Protein AF-A0A955P6N9-F1 (afdb_monomer)

Solvent-accessible surface area (backbone atoms only — not comparable to full-atom values): 16575 Å² total; per-residue (Å²): 101,73,65,61,79,70,41,44,67,56,33,48,30,38,37,34,30,20,36,74,46,47,19,53,89,48,56,72,80,37,14,29,52,46,42,36,22,74,38,37,75,47,50,46,28,39,52,8,36,69,67,48,19,58,51,44,47,44,53,34,46,70,72,43,43,74,76,30,62,66,81,74,34,38,38,38,36,47,43,47,70,59,36,44,37,22,18,43,61,37,82,47,82,54,50,51,28,40,43,76,63,84,97,39,80,42,81,42,57,64,37,56,67,50,52,60,47,45,38,71,74,56,55,60,68,60,48,68,70,46,53,79,67,36,72,65,39,52,53,53,42,49,68,73,65,56,73,73,66,83,70,57,68,87,80,67,74,79,71,84,82,47,63,48,103,86,70,45,49,50,63,19,55,52,20,29,53,48,33,54,53,48,47,52,52,57,29,54,78,66,67,34,55,66,37,39,36,38,45,61,48,71,77,27,63,46,75,93,55,33,60,61,62,56,48,49,53,53,52,31,60,77,69,70,42,55,70,47,72,39,50,90,75,56,56,82,84,23,34,38,89,89,80,50,42,50,33,54,59,28,23,46,52,52,20,39,52,50,55,51,52,33,35,75,70,66,76,35,65,75,89,39,59,40,74,91,55,65,75,72,77,92,70,90,84,78,80,78,84,76,82,74,92,79,138

Mean predicted aligned error: 9.34 Å

Radius of gyration: 19.59 Å; Cα contacts (8 Å, |Δi|>4): 472; chains: 1; bounding box: 45×53×52 Å

Sequence (295 aa):
FRDDEDSLDKPEFLFLGDSFTFGWGVEENECVVSLFEDATGAKALNMGEPGYGNIQETLLLGQEIESLHAQRQKVILLVYNNDFYDNAGPVFSPFPKVRKKGARLVITDPFEACYRRAQKVHAPSLAKTLSKYSMAAYLVCSLVGGATSDLVSNDEAPIEITYDRFGFELNELEAFEYAMRYLKSVLEDWNLPLYTVYIPGYGELDHSKNQFSKTFEIVMRQLEIPHLDLTDHLSMEDYYRIDGHFNSRGHRTAAEEIVRFLTEAGALEKDRAHPALTGVAPQDGDAARIVTAAE

Secondary structure (DSSP, 8-state):
----TGGGSS-SEEEE-SHHHHTTTS-GGGSHHHHHHHHH---EEE---TT--HHHHHHHHHHHTTTTT-SSPEEEEEE-TTHHHHTTS-SSTTS-EEEEETTEEEEE-TTHHHHHHHHHHS-TTHHHHS-TTSHHHHHHHHHHTTTTSSSS-TTSPPP---B-TTS-BHHHHHHHHHHHHHHHHHHHHTT--EEEEE---TTTSSTTS-HHHHHHHHHHHHTT--EEE-TTT--GGGB-TTT--B-HHHHHHHHHHHHHHHHHTTSS-GGGS-HHHH-----------------

pLDDT: mean 80.36, std 20.13, range [30.73, 98.75]

Structure (mmCIF, N/CA/C/O backbone):
data_AF-A0A955P6N9-F1
#
_entry.id   AF-A0A955P6N9-F1
#
loop_
_atom_site.group_PDB
_atom_site.id
_atom_site.type_symbol
_atom_site.label_atom_id
_atom_site.label_alt_id
_atom_site.label_comp_id
_atom_site.label_asym_id
_atom_site.label_entity_id
_atom_site.label_seq_id
_atom_site.pdbx_PDB_ins_code
_atom_site.Cartn_x
_atom_site.Cartn_y
_atom_site.Cartn_z
_atom_site.occupancy
_atom_site.B_iso_or_equiv
_atom_site.auth_seq_id
_atom_site.auth_comp_id
_atom_site.auth_asym_id
_atom_site.auth_atom_id
_atom_site.pdbx_PDB_model_num
ATOM 1 N N . PHE A 1 1 ? 3.803 -12.688 2.668 1.00 67.94 1 PHE A N 1
ATOM 2 C CA . PHE A 1 1 ? 3.465 -11.591 3.580 1.00 67.94 1 PHE A CA 1
ATOM 3 C C . PHE A 1 1 ? 3.440 -12.116 5.014 1.00 67.94 1 PHE A C 1
ATOM 5 O O . PHE A 1 1 ? 3.566 -13.327 5.199 1.00 67.94 1 PHE A O 1
ATOM 12 N N . ARG A 1 2 ? 3.423 -11.221 6.008 1.00 73.88 2 ARG A N 1
ATOM 13 C CA . ARG A 1 2 ? 3.716 -11.487 7.429 1.00 73.88 2 ARG A CA 1
ATOM 14 C C . ARG A 1 2 ? 2.425 -11.544 8.248 1.00 73.88 2 ARG A C 1
ATOM 16 O O . ARG A 1 2 ? 2.104 -10.594 8.937 1.00 73.88 2 ARG A O 1
ATOM 23 N N . ASP A 1 3 ? 1.673 -12.626 8.121 1.00 83.88 3 ASP A N 1
ATOM 24 C CA . ASP A 1 3 ? 0.432 -12.803 8.879 1.00 83.88 3 ASP A CA 1
ATOM 25 C C . ASP A 1 3 ? 0.218 -14.285 9.208 1.00 83.88 3 ASP A C 1
ATOM 27 O O . ASP A 1 3 ? 0.992 -15.144 8.760 1.00 83.88 3 ASP A O 1
ATOM 31 N N . ASP A 1 4 ? -0.803 -14.589 10.001 1.00 82.50 4 ASP A N 1
ATOM 32 C CA . ASP A 1 4 ? -1.179 -15.952 10.347 1.00 82.50 4 ASP A CA 1
ATOM 33 C C . ASP A 1 4 ? -2.166 -16.590 9.347 1.00 82.50 4 ASP A C 1
ATOM 35 O O . ASP A 1 4 ? -2.705 -15.959 8.436 1.00 82.50 4 ASP A O 1
ATOM 39 N N . GLU A 1 5 ? -2.34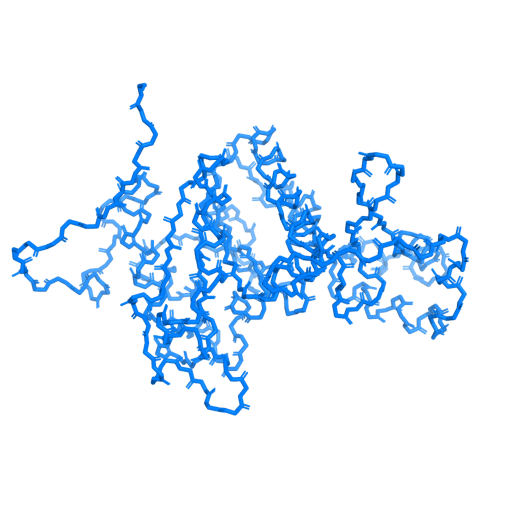8 -17.907 9.473 1.00 83.19 5 GLU A N 1
ATOM 40 C CA . GLU A 1 5 ? -3.248 -18.680 8.605 1.00 83.19 5 GLU A CA 1
ATOM 41 C C . GLU A 1 5 ? -4.719 -18.314 8.827 1.00 83.19 5 GLU A C 1
ATOM 43 O O . GLU A 1 5 ? -5.525 -18.428 7.901 1.00 83.19 5 GLU A O 1
ATOM 48 N N . ASP A 1 6 ? -5.082 -17.876 10.037 1.00 83.25 6 ASP A N 1
ATOM 49 C CA . ASP A 1 6 ? -6.454 -17.489 10.321 1.00 83.25 6 ASP A CA 1
ATOM 50 C C . ASP A 1 6 ? -6.780 -16.229 9.513 1.00 83.25 6 ASP A C 1
ATOM 52 O O . ASP A 1 6 ? -7.812 -16.227 8.843 1.00 83.25 6 ASP A O 1
ATOM 56 N N . SER A 1 7 ? -5.899 -15.226 9.448 1.00 85.25 7 SER A N 1
ATOM 57 C CA . SER A 1 7 ? -6.052 -13.990 8.657 1.00 85.25 7 SER A CA 1
ATOM 58 C C . SER A 1 7 ? -6.362 -14.213 7.167 1.00 85.25 7 SER A C 1
ATOM 60 O O . SER A 1 7 ? -6.986 -13.359 6.532 1.00 85.25 7 SER A O 1
ATOM 62 N N . LEU A 1 8 ? -6.028 -15.382 6.606 1.00 84.62 8 LEU A N 1
ATOM 63 C CA . LEU A 1 8 ? -6.323 -15.743 5.212 1.00 84.62 8 LEU A CA 1
ATOM 64 C C . LEU A 1 8 ? -7.803 -16.077 4.952 1.00 84.62 8 LEU A C 1
ATOM 66 O O . LEU A 1 8 ? -8.284 -15.900 3.829 1.00 84.62 8 LEU A O 1
ATOM 70 N N . ASP A 1 9 ? -8.554 -16.555 5.951 1.00 85.25 9 ASP A N 1
ATOM 71 C CA . ASP A 1 9 ? -9.964 -16.926 5.756 1.00 85.25 9 ASP A CA 1
ATOM 72 C C . ASP A 1 9 ? -10.888 -15.711 5.893 1.00 85.25 9 ASP A C 1
ATOM 74 O O . ASP A 1 9 ? -11.302 -15.343 6.996 1.00 85.25 9 ASP A O 1
ATOM 78 N N . LYS A 1 10 ? -11.269 -15.118 4.756 1.00 86.88 10 LYS A N 1
ATOM 79 C CA . LYS A 1 10 ? -12.245 -14.015 4.662 1.00 86.88 10 LYS A CA 1
ATOM 80 C C . LYS A 1 10 ? -11.880 -12.801 5.533 1.00 86.88 10 LYS A C 1
ATOM 82 O O . LYS A 1 10 ? -12.704 -12.383 6.355 1.00 86.88 10 LYS A O 1
ATOM 87 N N . PRO A 1 11 ? -10.692 -12.202 5.353 1.00 92.88 11 PRO A N 1
ATOM 88 C CA . PRO A 1 11 ? -10.395 -10.916 5.978 1.00 92.88 11 PRO A CA 1
ATOM 89 C C . PRO A 1 11 ? -11.439 -9.869 5.563 1.00 92.88 11 PRO A C 1
ATOM 91 O O . PRO A 1 11 ? -11.975 -9.929 4.455 1.00 92.88 11 PRO A O 1
ATOM 94 N N . GLU A 1 12 ? -11.750 -8.916 6.440 1.00 94.38 12 GLU A N 1
ATOM 95 C CA . GLU A 1 12 ? -12.601 -7.759 6.125 1.00 94.38 12 GLU A CA 1
ATOM 96 C C . GLU A 1 12 ? -11.784 -6.634 5.473 1.00 94.38 12 GLU A C 1
ATOM 98 O O . GLU A 1 12 ? -12.301 -5.894 4.628 1.00 94.38 12 GLU A O 1
ATOM 103 N N . PHE A 1 13 ? -10.506 -6.533 5.841 1.00 96.50 13 PHE A N 1
ATOM 104 C CA . PHE A 1 13 ? -9.572 -5.515 5.375 1.00 96.50 13 PHE A CA 1
ATOM 105 C C . PHE A 1 13 ? -8.291 -6.154 4.831 1.00 96.50 13 PHE A C 1
ATOM 107 O O . PHE A 1 13 ? -7.754 -7.080 5.430 1.00 96.50 13 PHE A O 1
ATOM 114 N N . LEU A 1 14 ? -7.799 -5.655 3.698 1.00 97.00 14 LEU A N 1
ATOM 115 C CA . LEU A 1 14 ? -6.523 -6.054 3.103 1.00 97.00 14 LEU A CA 1
ATOM 116 C C . LEU A 1 14 ? -5.575 -4.861 3.150 1.00 97.00 14 LEU A C 1
ATOM 118 O O . LEU A 1 14 ? -5.872 -3.834 2.540 1.00 97.00 14 LEU A O 1
ATOM 122 N N . PHE A 1 15 ? -4.456 -4.993 3.853 1.00 98.19 15 PHE A N 1
ATOM 123 C CA . PHE A 1 15 ? -3.426 -3.963 3.932 1.00 98.19 15 PHE A CA 1
ATOM 124 C C . PHE A 1 15 ? -2.302 -4.283 2.950 1.00 98.19 15 PHE A C 1
ATOM 126 O O . PHE A 1 15 ? -1.582 -5.264 3.123 1.00 98.19 15 PHE A O 1
ATOM 133 N N . LEU A 1 16 ? -2.163 -3.456 1.918 1.00 98.06 16 LEU A N 1
ATOM 134 C CA . LEU A 1 16 ? -1.067 -3.501 0.956 1.00 98.06 16 LEU A CA 1
ATOM 135 C C . LEU A 1 16 ? -0.018 -2.446 1.306 1.00 98.06 16 LEU A C 1
ATOM 137 O O . LEU A 1 16 ? -0.350 -1.387 1.841 1.00 98.06 16 LEU A O 1
ATOM 141 N N . GLY A 1 17 ? 1.228 -2.721 0.945 1.00 97.38 17 GLY A N 1
ATOM 142 C CA . GLY A 1 17 ? 2.323 -1.764 0.991 1.00 97.38 17 GLY A CA 1
ATOM 143 C C . GLY A 1 17 ? 3.666 -2.475 1.122 1.00 97.38 17 GLY A C 1
ATOM 144 O O . GLY A 1 17 ? 3.777 -3.691 0.932 1.00 97.38 17 GLY A O 1
ATOM 145 N N . ASP A 1 18 ? 4.668 -1.720 1.545 1.00 95.38 18 ASP A N 1
ATOM 146 C CA . ASP A 1 18 ? 6.052 -2.169 1.597 1.00 95.38 18 ASP A CA 1
ATOM 147 C C . ASP A 1 18 ? 6.507 -2.587 3.017 1.00 95.38 18 ASP A C 1
ATOM 149 O O . ASP A 1 18 ? 5.760 -3.206 3.788 1.00 95.38 18 ASP A O 1
ATOM 153 N N . SER A 1 19 ? 7.755 -2.261 3.383 1.00 95.75 19 SER A N 1
ATOM 154 C CA . SER A 1 19 ? 8.326 -2.502 4.709 1.00 95.75 19 SER A CA 1
ATOM 155 C C . SER A 1 19 ? 7.554 -1.828 5.848 1.00 95.75 19 SER A C 1
ATOM 157 O O . SER A 1 19 ? 7.565 -2.363 6.961 1.00 95.75 19 SER A O 1
ATOM 159 N N . PHE A 1 20 ? 6.859 -0.712 5.608 1.00 97.31 20 PHE A N 1
ATOM 160 C CA . PHE A 1 20 ? 6.038 -0.060 6.633 1.00 97.31 20 PHE A CA 1
ATOM 161 C C . PHE A 1 20 ? 4.770 -0.854 6.938 1.00 97.31 20 PHE A C 1
ATOM 163 O O . PHE A 1 20 ? 4.393 -0.997 8.100 1.00 97.31 20 PHE A O 1
ATOM 170 N N . THR A 1 21 ? 4.139 -1.444 5.927 1.00 98.06 21 THR A N 1
ATOM 171 C CA . THR A 1 21 ? 2.973 -2.316 6.137 1.00 98.06 21 THR A CA 1
ATOM 172 C C . THR A 1 21 ? 3.394 -3.637 6.765 1.00 98.06 21 THR A C 1
ATOM 174 O O . THR A 1 21 ? 2.782 -4.090 7.730 1.00 98.06 21 THR A O 1
ATOM 177 N N . PHE A 1 22 ? 4.518 -4.197 6.304 1.00 97.44 22 PHE A N 1
ATOM 178 C CA . PHE A 1 22 ? 5.129 -5.398 6.879 1.00 97.44 22 PHE A CA 1
ATOM 179 C C . PHE A 1 22 ? 5.497 -5.238 8.367 1.00 97.44 22 PHE A C 1
ATOM 181 O O . PHE A 1 22 ? 5.663 -6.231 9.073 1.00 97.44 22 PHE A O 1
ATOM 188 N N . GLY A 1 23 ? 5.672 -4.009 8.860 1.00 96.88 23 GLY A N 1
ATOM 189 C CA . GLY A 1 23 ? 6.095 -3.756 10.238 1.00 96.88 23 GLY A CA 1
ATOM 190 C C . GLY A 1 23 ? 7.585 -3.983 10.466 1.00 96.88 23 GLY A C 1
ATOM 191 O O . GLY A 1 23 ? 7.995 -4.589 11.460 1.00 96.88 23 GLY A O 1
ATOM 192 N N . TRP A 1 24 ? 8.413 -3.564 9.507 1.00 95.19 24 TRP A N 1
ATOM 193 C CA . TRP A 1 24 ? 9.861 -3.690 9.607 1.00 95.19 24 TRP A CA 1
ATOM 194 C C . TRP A 1 24 ? 10.396 -3.049 10.893 1.00 95.19 24 TRP A C 1
ATOM 196 O O . TRP A 1 24 ? 10.211 -1.861 11.138 1.00 95.19 24 TRP A O 1
ATOM 206 N N . GLY A 1 25 ? 11.114 -3.843 11.690 1.00 94.25 25 GLY A N 1
ATOM 207 C CA . GLY A 1 25 ? 11.773 -3.373 12.909 1.00 94.25 25 GLY A CA 1
ATOM 208 C C . GLY A 1 25 ? 10.933 -3.449 14.187 1.00 94.25 25 GLY A C 1
ATOM 209 O O . GLY A 1 25 ? 11.468 -3.120 15.243 1.00 94.25 25 GLY A O 1
ATOM 210 N N . VAL A 1 26 ? 9.680 -3.916 14.124 1.00 96.44 26 VAL A N 1
ATOM 211 C CA . VAL A 1 26 ? 8.808 -4.105 15.300 1.00 96.44 26 VAL A CA 1
ATOM 212 C C . VAL A 1 26 ? 8.237 -5.522 15.386 1.00 96.44 26 VAL A C 1
ATOM 214 O O . VAL A 1 26 ? 8.257 -6.279 14.408 1.00 96.44 26 VAL A O 1
ATOM 217 N N . GLU A 1 27 ? 7.735 -5.899 16.562 1.00 96.06 27 GLU A N 1
ATOM 218 C CA . GLU A 1 27 ? 7.062 -7.187 16.775 1.00 96.06 27 GLU A CA 1
ATOM 219 C C . GLU A 1 27 ? 5.694 -7.239 16.067 1.00 96.06 27 GLU A C 1
ATOM 221 O O . GLU A 1 27 ? 5.119 -6.210 15.716 1.00 96.06 27 GLU A O 1
ATOM 226 N N . GLU A 1 28 ? 5.156 -8.443 15.836 1.00 92.81 28 GLU A N 1
ATOM 227 C CA . GLU A 1 28 ? 3.898 -8.638 15.083 1.00 92.81 28 GLU A CA 1
ATOM 228 C C . GLU A 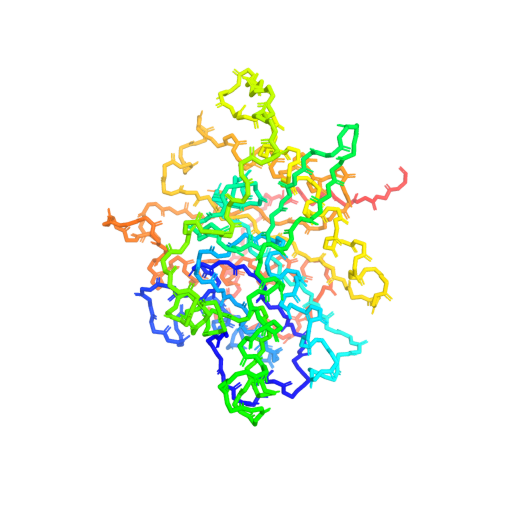1 28 ? 2.739 -7.822 15.663 1.00 92.81 28 GLU A C 1
ATOM 230 O O . GLU A 1 28 ? 2.061 -7.081 14.960 1.00 92.81 28 GLU A O 1
ATOM 235 N N . ASN A 1 29 ? 2.563 -7.890 16.980 1.00 95.06 29 ASN A N 1
ATOM 236 C CA . ASN A 1 29 ? 1.512 -7.187 17.715 1.00 95.06 29 ASN A CA 1
ATOM 237 C C . ASN A 1 29 ? 1.749 -5.670 17.841 1.00 95.06 29 ASN A C 1
ATOM 239 O O . ASN A 1 29 ? 0.943 -4.963 18.441 1.00 95.06 29 ASN A O 1
ATOM 243 N N . GLU A 1 30 ? 2.868 -5.168 17.325 1.00 96.62 30 GLU A N 1
ATOM 244 C CA . GLU A 1 30 ? 3.188 -3.743 17.256 1.00 96.62 30 GLU A CA 1
ATOM 245 C C . GLU A 1 30 ? 3.063 -3.195 15.830 1.00 96.62 30 GLU A C 1
ATOM 247 O O . GLU A 1 30 ? 3.232 -1.994 15.624 1.00 96.62 30 GLU A O 1
ATOM 252 N N . CYS A 1 31 ? 2.767 -4.047 14.845 1.00 97.00 31 CYS A N 1
ATOM 253 C CA . CYS A 1 31 ? 2.571 -3.641 13.460 1.00 97.00 31 CYS A CA 1
ATOM 254 C C . CYS A 1 31 ? 1.248 -2.880 13.299 1.00 97.00 31 CYS A C 1
ATOM 256 O O . CYS A 1 31 ? 0.274 -3.129 14.008 1.00 97.00 31 CYS A O 1
ATOM 258 N N . VAL A 1 32 ? 1.191 -1.980 12.312 1.00 97.88 32 VAL A N 1
ATOM 259 C CA . VAL A 1 32 ? 0.005 -1.140 12.047 1.00 97.88 32 VAL A CA 1
ATOM 260 C C . VAL A 1 32 ? -1.267 -1.971 11.832 1.00 97.88 32 VAL A C 1
ATOM 262 O O . VAL A 1 32 ? -2.333 -1.588 12.305 1.00 97.88 32 VAL A O 1
ATOM 265 N N . VAL A 1 33 ? -1.142 -3.127 11.172 1.00 97.56 33 VAL A N 1
ATOM 266 C CA . VAL A 1 33 ? -2.265 -4.017 10.845 1.00 97.56 33 VAL A CA 1
ATOM 267 C C . VAL A 1 33 ? -2.798 -4.723 12.091 1.00 97.56 33 VAL A C 1
ATOM 269 O O . VAL A 1 33 ? -3.994 -4.659 12.357 1.00 97.56 33 VAL A O 1
ATOM 272 N N . SER A 1 34 ? -1.917 -5.299 12.910 1.00 96.12 34 SER A N 1
ATOM 273 C CA . SER A 1 34 ? -2.291 -5.948 14.174 1.00 96.12 34 SER A CA 1
ATOM 274 C C . SER A 1 34 ? -2.907 -4.956 15.159 1.00 96.12 34 SER A C 1
ATOM 276 O O . SER A 1 34 ? -3.921 -5.239 15.787 1.00 96.12 34 SER A O 1
ATOM 278 N N . LEU A 1 35 ? -2.345 -3.745 15.244 1.00 97.19 35 LEU A N 1
ATOM 279 C CA . LEU A 1 35 ? -2.901 -2.673 16.070 1.00 97.19 35 LEU A CA 1
ATOM 280 C C . LEU A 1 35 ? -4.272 -2.205 15.559 1.00 97.19 35 LEU A C 1
ATOM 282 O O . LEU A 1 35 ? -5.138 -1.876 16.368 1.00 97.19 35 LEU A O 1
ATOM 286 N N . PHE A 1 36 ? -4.487 -2.185 14.241 1.00 97.19 36 PHE A N 1
ATOM 287 C CA . PHE A 1 36 ? -5.794 -1.910 13.643 1.00 97.19 36 PHE A CA 1
ATOM 288 C C . PHE A 1 36 ? -6.812 -3.012 13.972 1.00 97.19 36 PHE A C 1
ATOM 290 O O . PHE A 1 36 ? -7.943 -2.703 14.355 1.00 97.19 36 PHE A O 1
ATOM 297 N N . GLU A 1 37 ? -6.429 -4.284 13.860 1.00 94.94 37 GLU A N 1
ATOM 298 C CA . GLU A 1 37 ? -7.299 -5.410 14.208 1.00 94.94 37 GLU A CA 1
ATOM 299 C C . GLU A 1 37 ? -7.677 -5.372 15.696 1.00 94.94 37 GLU A C 1
ATOM 301 O O . GLU A 1 37 ? -8.864 -5.375 16.023 1.00 94.94 37 GLU A O 1
ATOM 306 N N . ASP A 1 38 ? -6.704 -5.189 16.594 1.00 94.19 38 ASP A N 1
ATOM 307 C CA . ASP A 1 38 ? -6.933 -5.029 18.036 1.00 94.19 38 ASP A CA 1
ATOM 308 C C . ASP A 1 38 ? -7.877 -3.854 18.351 1.00 94.19 38 ASP A C 1
ATOM 310 O O . ASP A 1 38 ? -8.736 -3.937 19.235 1.00 94.19 38 ASP A O 1
ATOM 314 N N . ALA A 1 39 ? -7.727 -2.738 17.630 1.00 93.12 39 ALA A N 1
ATOM 315 C CA . ALA A 1 39 ? -8.522 -1.531 17.840 1.00 93.12 39 ALA A CA 1
ATOM 316 C C . ALA A 1 39 ? -9.976 -1.665 17.386 1.00 93.12 39 ALA A C 1
ATOM 318 O O . ALA A 1 39 ? -10.837 -0.932 17.880 1.00 93.12 39 ALA A O 1
ATOM 319 N N . THR A 1 40 ? -10.243 -2.534 16.414 1.00 94.75 40 THR A N 1
ATOM 320 C CA . THR A 1 40 ? -11.527 -2.578 15.700 1.00 94.75 40 THR A CA 1
ATOM 321 C C . THR A 1 40 ? -12.272 -3.898 15.864 1.00 94.75 40 THR A C 1
ATOM 323 O O . THR A 1 40 ? -13.466 -3.976 15.566 1.00 94.75 40 THR A O 1
ATOM 326 N N . GLY A 1 41 ? -11.575 -4.953 16.287 1.00 92.56 41 GLY A N 1
ATOM 327 C CA . GLY A 1 41 ? -12.045 -6.333 16.218 1.00 92.56 41 GLY A CA 1
ATOM 328 C C . GLY A 1 41 ? -12.359 -6.804 14.793 1.00 92.56 41 GLY A C 1
ATOM 329 O O . GLY A 1 41 ? -13.019 -7.831 14.636 1.00 92.56 41 GLY A O 1
ATOM 330 N N . ALA A 1 42 ? -11.974 -6.039 13.765 1.00 93.12 42 ALA A N 1
ATOM 331 C CA . ALA A 1 42 ? -12.216 -6.378 12.375 1.00 93.12 42 ALA A CA 1
ATOM 332 C C . ALA A 1 42 ? -11.015 -7.125 11.814 1.00 93.12 42 ALA A C 1
ATOM 334 O O . ALA A 1 42 ? -9.887 -6.648 11.912 1.00 93.12 42 ALA A O 1
ATOM 335 N N . LYS A 1 43 ? -11.288 -8.260 11.174 1.00 93.81 43 LYS A N 1
ATOM 336 C CA . LYS A 1 43 ? -10.242 -9.130 10.647 1.00 93.81 43 LYS A CA 1
ATOM 337 C C . LYS A 1 43 ? -9.470 -8.434 9.530 1.00 93.81 43 LYS A C 1
ATOM 339 O O . LYS A 1 43 ? -10.076 -8.053 8.519 1.00 93.81 43 LYS A O 1
ATOM 344 N N . ALA A 1 44 ? -8.165 -8.292 9.687 1.00 95.12 44 ALA A N 1
ATOM 345 C CA . ALA A 1 44 ? -7.293 -7.620 8.742 1.00 95.12 44 ALA A CA 1
ATOM 346 C C . ALA A 1 44 ? -6.176 -8.558 8.287 1.00 95.12 44 ALA A C 1
ATOM 348 O O . ALA A 1 44 ? -5.643 -9.320 9.075 1.00 95.12 44 ALA A O 1
ATOM 349 N N . LEU A 1 45 ? -5.827 -8.496 7.002 1.00 95.69 45 LEU A N 1
ATOM 350 C CA . LEU A 1 45 ? -4.695 -9.233 6.454 1.00 95.69 45 LEU A CA 1
ATOM 351 C C . LEU A 1 45 ? -3.562 -8.270 6.106 1.00 95.69 45 LEU A C 1
ATOM 353 O O . LEU A 1 45 ? -3.732 -7.385 5.260 1.00 95.69 45 LEU A O 1
ATOM 357 N N . ASN A 1 46 ? -2.400 -8.481 6.712 1.00 97.12 46 ASN A N 1
ATOM 358 C CA . ASN A 1 46 ? -1.156 -7.807 6.385 1.00 97.12 46 ASN A CA 1
ATOM 359 C C . ASN A 1 46 ? -0.527 -8.448 5.145 1.00 97.12 46 ASN A C 1
ATOM 361 O O . ASN A 1 46 ? 0.088 -9.510 5.222 1.00 97.12 46 ASN A O 1
ATOM 365 N N . MET A 1 47 ? -0.652 -7.785 3.996 1.00 95.50 47 MET A N 1
ATOM 366 C CA . MET A 1 47 ? -0.020 -8.190 2.737 1.00 95.50 47 MET A CA 1
ATOM 367 C C . MET A 1 47 ? 1.256 -7.393 2.428 1.00 95.50 47 MET A C 1
ATOM 369 O O . MET A 1 47 ? 1.727 -7.424 1.291 1.00 95.50 47 MET A O 1
ATOM 373 N N . GLY A 1 48 ? 1.818 -6.690 3.418 1.00 96.12 48 GLY A N 1
ATOM 374 C CA . GLY A 1 48 ? 3.029 -5.894 3.255 1.00 96.12 48 GLY A CA 1
ATOM 375 C C . GLY A 1 48 ? 4.243 -6.737 2.859 1.00 96.12 48 GLY A C 1
ATOM 376 O O . GLY A 1 48 ? 4.438 -7.836 3.387 1.00 96.12 48 GLY A O 1
ATOM 377 N N . GLU A 1 49 ? 5.074 -6.228 1.947 1.00 94.62 49 GLU A N 1
ATOM 378 C CA . GLU A 1 49 ? 6.294 -6.901 1.480 1.00 94.62 49 GLU A CA 1
ATOM 379 C C . GLU A 1 49 ? 7.459 -5.906 1.309 1.00 94.62 49 GLU A C 1
ATOM 381 O O . GLU A 1 49 ? 7.417 -5.034 0.440 1.00 94.62 49 GLU A O 1
ATOM 386 N N . PRO A 1 50 ? 8.549 -6.031 2.091 1.00 92.38 50 PRO A N 1
ATOM 387 C CA . PRO A 1 50 ? 9.687 -5.128 1.992 1.00 92.38 50 PRO A CA 1
ATOM 388 C C . PRO A 1 50 ? 10.305 -5.089 0.589 1.00 92.38 50 PRO A C 1
ATOM 390 O O . PRO A 1 50 ? 10.658 -6.122 0.012 1.00 92.38 50 PRO A O 1
ATOM 393 N N . GLY A 1 51 ? 10.510 -3.875 0.077 1.00 87.88 51 GLY A N 1
ATOM 394 C CA . GLY A 1 51 ? 11.135 -3.621 -1.222 1.00 87.88 51 GLY A CA 1
ATOM 395 C C . GLY A 1 51 ? 10.207 -3.793 -2.425 1.00 87.88 51 GLY A C 1
ATOM 396 O O . GLY A 1 51 ? 10.698 -3.756 -3.555 1.00 87.88 51 GLY A O 1
ATOM 397 N N . TYR A 1 52 ? 8.910 -4.023 -2.205 1.00 93.12 52 TYR A N 1
ATOM 398 C CA . TYR A 1 52 ? 7.908 -3.937 -3.264 1.00 93.12 52 TYR A CA 1
ATOM 399 C C . TYR A 1 52 ? 7.542 -2.472 -3.480 1.00 93.12 52 TYR A C 1
ATOM 401 O O . TYR A 1 52 ? 7.525 -1.693 -2.538 1.00 93.12 52 TYR A O 1
ATOM 409 N N . GLY A 1 53 ? 7.255 -2.129 -4.730 1.00 92.94 53 GLY A N 1
ATOM 410 C CA . GLY A 1 53 ? 6.406 -1.002 -5.079 1.00 92.94 53 GLY A CA 1
ATOM 411 C C . GLY A 1 53 ? 5.025 -1.489 -5.519 1.00 92.94 53 GLY A C 1
ATOM 412 O O . GLY A 1 53 ? 4.772 -2.689 -5.707 1.00 92.94 53 GLY A O 1
ATOM 413 N N . ASN A 1 54 ? 4.132 -0.540 -5.781 1.00 95.94 54 ASN A N 1
ATOM 414 C CA . ASN A 1 54 ? 2.698 -0.820 -5.923 1.00 95.94 54 ASN A CA 1
ATOM 415 C C . ASN A 1 54 ? 2.313 -1.746 -7.082 1.00 95.94 54 ASN A C 1
ATOM 417 O O . ASN A 1 54 ? 1.301 -2.448 -7.009 1.00 95.94 54 ASN A O 1
ATOM 421 N N . ILE A 1 55 ? 3.112 -1.814 -8.153 1.00 94.25 55 ILE A N 1
ATOM 422 C CA . ILE A 1 55 ? 2.902 -2.824 -9.201 1.00 94.25 55 ILE A CA 1
ATOM 423 C C . ILE A 1 55 ? 3.051 -4.243 -8.642 1.00 94.25 55 ILE A C 1
ATOM 425 O O . ILE A 1 55 ? 2.237 -5.106 -8.974 1.00 94.25 55 ILE A O 1
ATOM 429 N N . GLN A 1 56 ? 4.064 -4.514 -7.815 1.00 94.31 56 GLN A N 1
ATOM 430 C CA . GLN A 1 56 ? 4.269 -5.858 -7.269 1.00 94.31 56 GLN A CA 1
ATOM 431 C C . GLN A 1 56 ? 3.200 -6.201 -6.232 1.00 94.31 56 GLN A C 1
ATOM 433 O O . GLN A 1 56 ? 2.677 -7.312 -6.271 1.00 94.31 56 GLN A O 1
ATOM 438 N N . GLU A 1 57 ? 2.810 -5.242 -5.392 1.00 96.00 57 GLU A N 1
ATOM 439 C CA . GLU A 1 57 ? 1.688 -5.382 -4.452 1.00 96.00 57 GLU A CA 1
ATOM 440 C C . GLU A 1 57 ? 0.387 -5.745 -5.178 1.00 96.00 57 GLU A C 1
ATOM 442 O O . GLU A 1 57 ? -0.285 -6.712 -4.820 1.00 96.00 57 GLU A O 1
ATOM 447 N N . THR A 1 58 ? 0.065 -5.028 -6.262 1.00 96.06 58 THR A N 1
ATOM 448 C CA . THR A 1 58 ? -1.144 -5.275 -7.065 1.00 96.06 58 THR A CA 1
ATOM 449 C C . THR A 1 58 ? -1.121 -6.663 -7.709 1.00 96.06 58 THR A C 1
ATOM 451 O O . THR A 1 58 ? -2.135 -7.361 -7.746 1.00 96.06 58 THR A O 1
ATOM 454 N N . LEU A 1 59 ? 0.034 -7.079 -8.236 1.00 93.56 59 LEU A N 1
ATOM 455 C CA . LEU A 1 59 ? 0.195 -8.389 -8.867 1.00 93.56 59 LEU A CA 1
ATOM 456 C C . LEU A 1 59 ? 0.107 -9.532 -7.852 1.00 93.56 59 LEU A C 1
ATOM 458 O O . LEU A 1 59 ? -0.508 -10.555 -8.154 1.00 93.56 59 LEU A O 1
ATOM 462 N N . LEU A 1 60 ? 0.685 -9.355 -6.661 1.00 92.62 60 LEU A N 1
ATOM 463 C CA . LEU A 1 60 ? 0.555 -10.308 -5.564 1.00 92.62 60 LEU A CA 1
ATOM 464 C C . LEU A 1 60 ? -0.907 -10.424 -5.125 1.00 92.62 60 LEU A C 1
ATOM 466 O O . LEU A 1 60 ? -1.428 -11.536 -5.078 1.00 92.62 60 LEU A O 1
ATOM 470 N N . LEU A 1 61 ? -1.597 -9.297 -4.910 1.00 93.19 61 LEU A N 1
ATOM 471 C CA . LEU A 1 61 ? -3.021 -9.299 -4.577 1.00 93.19 61 LEU A CA 1
ATOM 472 C C . LEU A 1 61 ? -3.836 -10.071 -5.616 1.00 93.19 61 LEU A C 1
ATOM 474 O O . LEU A 1 61 ? -4.601 -10.958 -5.253 1.00 93.19 61 LEU A O 1
ATOM 478 N N . GLY A 1 62 ? -3.653 -9.785 -6.906 1.00 91.50 62 GLY A N 1
ATOM 479 C CA . GLY A 1 62 ? -4.413 -10.468 -7.955 1.00 91.50 62 GLY A CA 1
ATOM 480 C C . GLY A 1 62 ? -4.144 -11.959 -8.072 1.00 91.50 62 GLY A C 1
ATOM 481 O O . GLY A 1 62 ? -4.977 -12.687 -8.606 1.00 91.50 62 GLY A O 1
ATOM 482 N N . GLN A 1 63 ? -3.019 -12.430 -7.549 1.00 88.56 63 GLN A N 1
ATOM 483 C CA . GLN A 1 63 ? -2.734 -13.851 -7.484 1.00 88.56 63 GLN A CA 1
ATOM 484 C C . GLN A 1 63 ? -3.431 -14.542 -6.304 1.00 88.56 63 GLN A C 1
ATOM 486 O O . GLN A 1 63 ? -3.786 -15.714 -6.413 1.00 88.56 63 GLN A O 1
ATOM 491 N N . GLU A 1 64 ? -3.611 -13.828 -5.194 1.00 87.88 64 GLU A N 1
ATOM 492 C CA . GLU A 1 64 ? -4.158 -14.377 -3.950 1.00 87.88 64 GLU A CA 1
ATOM 493 C C . GLU A 1 64 ? -5.657 -14.089 -3.777 1.00 87.88 64 GLU A C 1
ATOM 495 O O . GLU A 1 64 ? -6.331 -14.764 -3.010 1.00 87.88 64 GLU A O 1
ATOM 500 N N . ILE A 1 65 ? -6.236 -13.134 -4.507 1.00 88.06 65 ILE A N 1
ATOM 501 C CA . ILE A 1 65 ? -7.601 -12.652 -4.241 1.00 88.06 65 ILE A CA 1
ATOM 502 C C . ILE A 1 65 ? -8.674 -13.759 -4.260 1.00 88.06 65 ILE A C 1
ATOM 504 O O . ILE A 1 65 ? -9.614 -13.730 -3.463 1.00 88.06 65 ILE A O 1
ATOM 508 N N . GLU A 1 66 ? -8.521 -14.771 -5.121 1.00 84.00 66 GLU A N 1
ATOM 509 C CA . GLU A 1 66 ? -9.431 -15.922 -5.174 1.00 84.00 66 GLU A CA 1
ATOM 510 C C . GLU A 1 66 ? -9.318 -16.817 -3.926 1.00 84.00 66 GLU A C 1
ATOM 512 O O . GLU A 1 66 ? -10.335 -17.323 -3.443 1.00 84.00 66 GLU A O 1
ATOM 517 N N . SER A 1 67 ? -8.106 -17.002 -3.385 1.00 83.19 67 SER A N 1
ATOM 518 C CA . SER A 1 67 ? -7.856 -17.846 -2.206 1.00 83.19 67 SER A CA 1
ATOM 519 C C . SER A 1 67 ? -8.352 -17.192 -0.916 1.00 83.19 67 SER A C 1
ATOM 521 O O . SER A 1 67 ? -8.823 -17.890 -0.021 1.00 83.19 67 SER A O 1
ATOM 523 N N . LEU A 1 68 ? -8.370 -15.856 -0.871 1.00 82.94 68 LEU A N 1
ATOM 524 C CA . LEU A 1 68 ? -8.889 -15.060 0.248 1.00 82.94 68 LEU A CA 1
ATOM 525 C C . LEU A 1 68 ? -10.423 -15.105 0.382 1.00 82.94 68 LEU A C 1
ATOM 527 O O . LEU A 1 68 ? -10.996 -14.451 1.259 1.00 82.94 68 LEU A O 1
ATOM 531 N N . HIS A 1 69 ? -11.112 -15.846 -0.499 1.00 74.19 69 HIS A N 1
ATOM 532 C CA . HIS A 1 69 ? -12.573 -15.872 -0.607 1.00 74.19 69 HIS A CA 1
ATOM 533 C C . HIS A 1 69 ? -13.160 -14.457 -0.678 1.00 74.19 69 HIS A C 1
ATOM 535 O O . HIS A 1 69 ? -14.179 -14.147 -0.045 1.00 74.19 69 HIS A O 1
ATOM 541 N N . ALA A 1 70 ? -12.485 -13.588 -1.433 1.00 64.12 70 ALA A N 1
ATOM 542 C CA . ALA A 1 70 ? -12.794 -12.179 -1.437 1.00 64.12 70 ALA A CA 1
ATOM 543 C C . ALA A 1 70 ? -14.157 -11.899 -2.079 1.00 64.12 70 ALA A C 1
ATOM 545 O O . ALA A 1 70 ? -14.454 -12.340 -3.187 1.00 64.12 70 ALA A O 1
ATOM 546 N N . GLN A 1 71 ? -15.016 -11.187 -1.354 1.00 67.00 71 GLN A N 1
ATOM 547 C CA . GLN A 1 71 ? -16.350 -10.794 -1.815 1.00 67.00 71 GLN A CA 1
ATOM 548 C C . GLN A 1 71 ? -16.717 -9.357 -1.421 1.00 67.00 71 GLN A C 1
ATOM 550 O O . GLN A 1 71 ? -17.597 -8.779 -2.057 1.00 67.00 71 GLN A O 1
ATOM 555 N N . ARG A 1 72 ? -16.121 -8.803 -0.349 1.00 78.56 72 ARG A N 1
ATOM 556 C CA . ARG A 1 72 ? -16.500 -7.506 0.264 1.00 78.56 72 ARG A CA 1
ATOM 557 C C . ARG A 1 72 ? -15.356 -6.805 1.016 1.00 78.56 72 ARG A C 1
ATOM 559 O O . ARG A 1 72 ? -15.615 -5.959 1.871 1.00 78.56 72 ARG A O 1
ATOM 566 N N . GLN A 1 73 ? -14.117 -7.194 0.745 1.00 90.06 73 GLN A N 1
ATOM 567 C CA . GLN A 1 73 ? -12.923 -6.660 1.391 1.00 90.06 73 GLN A CA 1
ATOM 568 C C . GLN A 1 73 ? -12.773 -5.174 1.091 1.00 90.06 73 GLN A C 1
ATOM 570 O O . GLN A 1 73 ? -13.054 -4.738 -0.022 1.00 90.06 73 GLN A O 1
ATOM 575 N N . LYS A 1 74 ? -12.270 -4.410 2.059 1.00 95.88 74 LYS A N 1
ATOM 576 C CA . LYS A 1 74 ? -11.754 -3.058 1.813 1.00 95.88 74 LYS A CA 1
ATOM 577 C C . LYS A 1 74 ? -10.244 -3.133 1.693 1.00 95.88 74 LYS A C 1
ATOM 579 O O . LYS A 1 74 ? -9.597 -3.746 2.538 1.00 95.88 74 LYS A O 1
ATOM 584 N N . VAL A 1 75 ? -9.695 -2.522 0.653 1.00 97.88 75 VAL A N 1
ATOM 585 C CA . VAL A 1 75 ? -8.251 -2.485 0.431 1.00 97.88 75 VAL A CA 1
ATOM 586 C C . VAL A 1 75 ? -7.713 -1.167 0.966 1.00 97.88 75 VAL A C 1
ATOM 588 O O . VAL A 1 75 ? -8.174 -0.104 0.552 1.00 97.88 75 VAL A O 1
ATOM 591 N N . ILE A 1 76 ? -6.752 -1.241 1.882 1.00 98.62 76 ILE A N 1
ATOM 592 C CA . ILE A 1 76 ? -5.961 -0.102 2.336 1.00 98.62 76 ILE A CA 1
ATOM 593 C C . ILE A 1 76 ? -4.568 -0.248 1.738 1.00 98.62 76 ILE A C 1
ATOM 595 O O . ILE A 1 76 ? -3.892 -1.238 1.998 1.00 98.62 76 ILE A O 1
ATOM 599 N N . LEU A 1 77 ? -4.131 0.730 0.957 1.00 98.69 77 LEU A N 1
ATOM 600 C CA . LEU A 1 77 ? -2.757 0.815 0.481 1.00 98.69 77 LEU A CA 1
ATOM 601 C C . LEU A 1 77 ? -1.995 1.856 1.304 1.00 98.69 77 LEU A C 1
ATOM 603 O O . LEU A 1 77 ? -2.365 3.030 1.302 1.00 98.69 77 LEU A O 1
ATOM 607 N N . LEU A 1 78 ? -0.928 1.438 1.974 1.00 98.56 78 LEU A N 1
ATOM 608 C CA . LEU A 1 78 ? 0.034 2.335 2.606 1.00 98.56 78 LEU A CA 1
ATOM 609 C C . LEU A 1 78 ? 1.121 2.660 1.581 1.00 98.56 78 LEU A C 1
ATOM 611 O O . LEU A 1 78 ? 1.806 1.761 1.106 1.00 98.56 78 LEU A O 1
ATOM 615 N N . VAL A 1 79 ? 1.244 3.942 1.249 1.00 98.00 79 VAL A N 1
ATOM 616 C CA . VAL A 1 79 ? 2.205 4.477 0.282 1.00 98.00 79 VAL A CA 1
ATOM 617 C C . VAL A 1 79 ? 3.314 5.187 1.042 1.00 98.00 79 VAL A C 1
ATOM 619 O O . VAL A 1 79 ? 3.045 6.148 1.767 1.00 98.00 79 VAL A O 1
ATOM 622 N N . TYR A 1 80 ? 4.552 4.759 0.851 1.00 95.81 80 TYR A N 1
ATOM 623 C CA . TYR A 1 80 ? 5.743 5.420 1.365 1.00 95.81 80 TYR A CA 1
ATOM 624 C C . TYR A 1 80 ? 6.486 6.159 0.240 1.00 95.81 80 TYR A C 1
ATOM 626 O O . TYR A 1 80 ? 6.140 6.083 -0.938 1.00 95.81 80 TYR A O 1
ATOM 634 N N . ASN A 1 81 ? 7.482 6.981 0.575 1.00 90.00 81 ASN A N 1
ATOM 635 C CA . ASN A 1 81 ? 8.137 7.835 -0.422 1.00 90.00 81 ASN A CA 1
ATOM 636 C C . ASN A 1 81 ? 8.897 7.061 -1.510 1.00 90.00 81 ASN A C 1
ATOM 638 O O . ASN A 1 81 ? 9.107 7.597 -2.599 1.00 90.00 81 ASN A O 1
ATOM 642 N N . ASN A 1 82 ? 9.258 5.807 -1.252 1.00 90.44 82 ASN A N 1
ATOM 643 C CA . ASN A 1 82 ? 9.889 4.928 -2.225 1.00 90.44 82 ASN A CA 1
ATOM 644 C C . ASN A 1 82 ? 8.957 4.441 -3.328 1.00 90.44 82 ASN A C 1
ATOM 646 O O . ASN A 1 82 ? 9.406 4.250 -4.458 1.00 90.44 82 ASN A O 1
ATOM 650 N N . ASP A 1 83 ? 7.659 4.351 -3.062 1.00 93.69 83 ASP A N 1
ATOM 651 C CA . ASP A 1 83 ? 6.663 3.977 -4.064 1.00 93.69 83 ASP A CA 1
ATOM 652 C C . ASP A 1 83 ? 6.661 4.908 -5.282 1.00 93.69 83 ASP A C 1
ATOM 654 O O . ASP A 1 83 ? 6.338 4.500 -6.401 1.00 93.69 83 ASP A O 1
ATOM 658 N N . PHE A 1 84 ? 7.087 6.158 -5.106 1.00 90.81 84 PHE A N 1
ATOM 659 C CA . PHE A 1 84 ? 7.183 7.121 -6.200 1.00 90.81 84 PHE A CA 1
ATOM 660 C C . PHE A 1 84 ? 8.215 6.737 -7.259 1.00 90.81 84 PHE A C 1
ATOM 662 O O . PHE A 1 84 ? 8.104 7.206 -8.388 1.00 90.81 84 PHE A O 1
ATOM 669 N N . TYR A 1 85 ? 9.187 5.885 -6.927 1.00 87.56 85 TYR A N 1
ATOM 670 C CA . TYR A 1 85 ? 10.240 5.463 -7.849 1.00 87.56 85 TYR A CA 1
ATOM 671 C C . TYR A 1 85 ? 10.346 3.940 -8.018 1.00 87.56 85 TYR A C 1
ATOM 673 O O . TYR A 1 85 ? 10.681 3.480 -9.113 1.00 87.56 85 TYR A O 1
ATOM 681 N N . ASP A 1 86 ? 9.976 3.132 -7.019 1.00 89.75 86 ASP A N 1
ATOM 682 C CA . ASP A 1 86 ? 10.102 1.663 -7.056 1.00 89.75 86 ASP A CA 1
ATOM 683 C C . ASP A 1 86 ? 9.251 1.014 -8.163 1.00 89.75 86 ASP A C 1
ATOM 685 O O . ASP A 1 86 ? 9.592 -0.043 -8.703 1.00 89.75 86 ASP A O 1
ATOM 689 N N . ASN A 1 87 ? 8.188 1.689 -8.606 1.00 89.44 87 ASN A N 1
ATOM 690 C CA . ASN A 1 87 ? 7.378 1.253 -9.743 1.00 89.44 87 ASN A CA 1
ATOM 691 C C . ASN A 1 87 ? 8.155 1.254 -11.080 1.00 89.44 87 ASN A C 1
ATOM 693 O O . ASN A 1 87 ? 7.855 0.450 -11.969 1.00 89.44 87 ASN A O 1
ATOM 697 N N . ALA A 1 88 ? 9.165 2.118 -11.235 1.00 86.00 88 ALA A N 1
ATOM 698 C CA . ALA A 1 88 ? 10.033 2.187 -12.415 1.00 86.00 88 ALA A CA 1
ATOM 699 C C . ALA A 1 88 ? 11.417 1.558 -12.160 1.00 86.00 88 ALA A C 1
ATOM 701 O O . ALA A 1 88 ? 11.966 0.862 -13.027 1.00 86.00 88 ALA A O 1
ATOM 702 N N . GLY A 1 89 ? 11.980 1.755 -10.974 1.00 79.56 89 GLY A N 1
ATOM 703 C CA . GLY A 1 89 ? 13.307 1.290 -10.587 1.00 79.56 89 GLY A CA 1
ATOM 704 C C . GLY A 1 89 ? 13.273 0.438 -9.324 1.00 79.56 89 GLY A C 1
ATOM 705 O O . GLY A 1 89 ? 13.866 0.856 -8.338 1.00 79.56 89 GLY A O 1
ATOM 706 N N . PRO A 1 90 ? 12.627 -0.744 -9.332 1.00 77.38 90 PRO A N 1
ATOM 707 C CA . PRO A 1 90 ? 12.470 -1.528 -8.115 1.00 77.38 90 PRO A CA 1
ATOM 708 C C . PRO A 1 90 ? 13.823 -1.958 -7.550 1.00 77.38 90 PRO A C 1
ATOM 710 O O . PRO A 1 90 ? 14.753 -2.280 -8.302 1.00 77.38 90 PRO A O 1
ATOM 713 N N . VAL A 1 91 ? 13.879 -2.073 -6.221 1.00 73.62 91 VAL A N 1
ATOM 714 C CA . VAL A 1 91 ? 15.056 -2.514 -5.450 1.00 73.62 91 VAL A CA 1
ATOM 715 C C . VAL A 1 91 ? 15.657 -3.809 -6.008 1.00 73.62 91 VAL A C 1
ATOM 717 O O . VAL A 1 91 ? 16.878 -3.973 -6.074 1.00 73.62 91 VAL A O 1
ATOM 720 N N . PHE A 1 92 ? 14.805 -4.724 -6.471 1.00 70.31 92 PHE A N 1
ATOM 721 C CA . PHE A 1 92 ? 15.222 -5.949 -7.134 1.00 70.31 92 PHE A CA 1
ATOM 722 C C . PHE A 1 92 ? 14.931 -5.875 -8.632 1.00 70.31 92 PHE A C 1
ATOM 724 O O . PHE A 1 92 ? 13.788 -5.938 -9.070 1.00 70.31 92 PHE A O 1
ATOM 731 N N . SER A 1 93 ? 15.991 -5.840 -9.447 1.00 65.06 93 SER A N 1
ATOM 732 C CA . SER A 1 93 ? 15.896 -5.805 -10.918 1.00 65.06 93 SER A CA 1
ATOM 733 C C . SER A 1 93 ? 14.924 -6.827 -11.555 1.00 65.06 93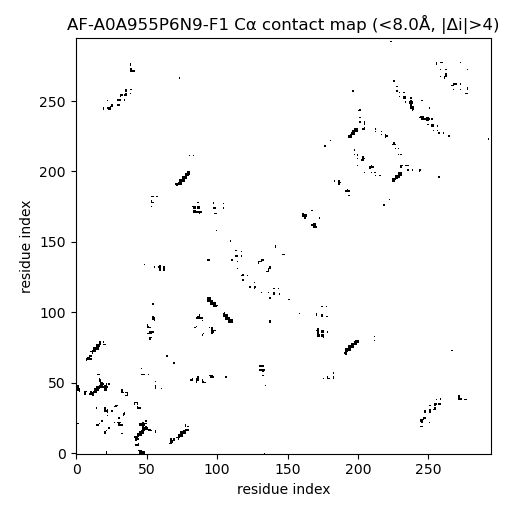 SER A C 1
ATOM 735 O O . SER A 1 93 ? 14.277 -6.459 -12.544 1.00 65.06 93 SER A O 1
ATOM 737 N N . PRO A 1 94 ? 14.771 -8.068 -11.032 1.00 74.31 94 PRO A N 1
ATOM 738 C CA . PRO A 1 94 ? 13.804 -9.033 -11.551 1.00 74.31 94 PRO A CA 1
ATOM 739 C C . PRO A 1 94 ? 12.340 -8.673 -11.294 1.00 74.31 94 PRO A C 1
ATOM 741 O O . PRO A 1 94 ? 11.477 -9.335 -11.856 1.00 74.31 94 PRO A O 1
ATOM 744 N N . PHE A 1 95 ? 12.030 -7.692 -10.449 1.00 83.25 95 PHE A N 1
ATOM 745 C CA . PHE A 1 95 ? 10.643 -7.356 -10.157 1.00 83.25 95 PHE A CA 1
ATOM 746 C C . PHE A 1 95 ? 9.931 -6.809 -11.398 1.00 83.25 95 PHE A C 1
ATOM 748 O O . PHE A 1 95 ? 10.549 -6.110 -12.217 1.00 83.25 95 PHE A O 1
ATOM 755 N N . PRO A 1 96 ? 8.629 -7.124 -11.552 1.00 87.44 96 PRO A N 1
ATOM 756 C CA . PRO A 1 96 ? 7.775 -6.455 -12.512 1.00 87.44 96 PRO A CA 1
ATOM 757 C C . PRO A 1 96 ? 7.867 -4.942 -12.354 1.00 87.44 96 PRO A C 1
ATOM 759 O O . PRO A 1 96 ? 8.005 -4.463 -11.244 1.00 87.44 96 PRO A O 1
ATOM 762 N N . LYS A 1 97 ? 7.807 -4.173 -13.434 1.00 86.56 97 LYS A N 1
ATOM 763 C CA . LYS A 1 97 ? 8.017 -2.718 -13.380 1.00 86.56 97 LYS A CA 1
ATOM 764 C C . LYS A 1 97 ? 7.413 -2.016 -14.573 1.00 86.56 97 LYS A C 1
ATOM 766 O O . LYS A 1 97 ? 7.298 -2.603 -15.654 1.00 86.56 97 LYS A O 1
ATOM 771 N N . VAL A 1 98 ? 7.060 -0.753 -14.393 1.00 87.69 98 VAL A N 1
ATOM 772 C CA . VAL A 1 98 ? 6.520 0.084 -15.460 1.00 87.69 98 VAL A CA 1
ATOM 773 C C . VAL A 1 98 ? 7.647 0.490 -16.406 1.00 87.69 98 VAL A C 1
ATOM 775 O O . VAL A 1 98 ? 8.727 0.915 -15.994 1.00 87.69 98 VAL A O 1
ATOM 778 N N . ARG A 1 99 ? 7.414 0.333 -17.706 1.00 83.06 99 ARG A N 1
ATOM 779 C CA . ARG A 1 99 ? 8.310 0.771 -18.779 1.00 83.06 99 ARG A CA 1
ATOM 780 C C . ARG A 1 99 ? 7.520 1.504 -19.847 1.00 83.06 99 ARG A C 1
ATOM 782 O O . ARG A 1 99 ? 6.324 1.279 -20.029 1.00 83.06 99 ARG A O 1
ATOM 789 N N . LYS A 1 100 ? 8.209 2.355 -20.600 1.00 78.44 100 LYS A N 1
ATOM 790 C CA . LYS A 1 100 ? 7.637 3.061 -21.743 1.00 78.44 100 LYS A CA 1
ATOM 791 C C . LYS A 1 100 ? 7.890 2.265 -23.021 1.00 78.44 100 LYS A C 1
ATOM 793 O O . LYS A 1 100 ? 9.033 2.069 -23.417 1.00 78.44 100 LYS A O 1
ATOM 798 N N . LYS A 1 101 ? 6.822 1.831 -23.692 1.00 72.75 101 LYS A N 1
ATOM 799 C CA . LYS A 1 101 ? 6.869 1.168 -25.002 1.00 72.75 101 LYS A CA 1
ATOM 800 C C . LYS A 1 101 ? 6.231 2.074 -26.052 1.00 72.75 101 LYS A C 1
ATOM 802 O O . LYS A 1 101 ? 5.017 2.064 -26.269 1.00 72.75 101 LYS A O 1
ATOM 807 N N . GLY A 1 102 ? 7.061 2.892 -26.697 1.00 75.69 102 GLY A N 1
ATOM 808 C CA . GLY A 1 102 ? 6.595 3.966 -27.575 1.00 75.69 102 GLY A CA 1
ATOM 809 C C . GLY A 1 102 ? 5.876 5.056 -26.774 1.00 75.69 102 GLY A C 1
ATOM 810 O O . GLY A 1 102 ? 6.447 5.621 -25.850 1.00 75.69 102 GLY A O 1
ATOM 811 N N . ALA A 1 103 ? 4.617 5.347 -27.111 1.00 75.38 103 ALA A N 1
ATOM 812 C CA . ALA A 1 103 ? 3.804 6.348 -26.408 1.00 75.38 103 ALA A CA 1
ATOM 813 C C . ALA A 1 103 ? 2.988 5.780 -25.228 1.00 75.38 103 ALA A C 1
ATOM 815 O O . ALA A 1 103 ? 2.193 6.504 -24.638 1.00 75.38 103 ALA A O 1
ATOM 816 N N . ARG A 1 104 ? 3.118 4.484 -24.919 1.00 75.94 104 ARG A N 1
ATOM 817 C CA . ARG A 1 104 ? 2.327 3.808 -23.881 1.00 75.94 104 ARG A CA 1
ATOM 818 C C . ARG A 1 104 ? 3.214 3.349 -22.734 1.00 75.94 104 ARG A C 1
ATOM 820 O O . ARG A 1 104 ? 4.328 2.885 -22.972 1.00 75.94 104 ARG A O 1
ATOM 827 N N . LEU A 1 105 ? 2.683 3.420 -21.521 1.00 81.31 105 LEU A N 1
ATOM 828 C CA . LEU A 1 105 ? 3.242 2.739 -20.359 1.00 81.31 105 LEU A CA 1
ATOM 829 C C . LEU A 1 105 ? 2.741 1.292 -20.340 1.00 81.31 105 LEU A C 1
ATOM 831 O O . LEU A 1 105 ? 1.594 1.019 -20.700 1.00 81.31 105 LEU A O 1
ATOM 835 N N . VAL A 1 106 ? 3.626 0.366 -19.987 1.00 80.38 106 VAL A N 1
ATOM 836 C CA . VAL A 1 106 ? 3.340 -1.067 -19.887 1.00 80.38 106 VAL A CA 1
ATOM 837 C C . VAL A 1 106 ? 4.020 -1.646 -18.654 1.00 80.38 106 VAL A C 1
ATOM 839 O O . VAL A 1 106 ? 5.119 -1.228 -18.294 1.00 80.38 106 VAL A O 1
ATOM 842 N N . ILE A 1 107 ? 3.395 -2.647 -18.039 1.00 85.94 107 ILE A N 1
ATOM 843 C CA . ILE A 1 107 ? 4.052 -3.465 -17.018 1.00 85.94 107 ILE A CA 1
ATOM 844 C C . ILE A 1 107 ? 4.918 -4.495 -17.740 1.00 85.94 107 ILE A C 1
ATOM 846 O O . ILE A 1 107 ? 4.434 -5.268 -18.568 1.00 85.94 107 ILE A O 1
ATOM 850 N N . THR A 1 108 ? 6.206 -4.494 -17.430 1.00 82.19 108 THR A N 1
ATOM 851 C CA . THR A 1 108 ? 7.146 -5.537 -17.841 1.00 82.19 108 THR A CA 1
ATOM 852 C C . THR A 1 108 ? 7.342 -6.499 -16.688 1.00 82.19 108 THR A C 1
ATOM 854 O O . THR A 1 108 ? 7.458 -6.064 -15.551 1.00 82.19 108 THR A O 1
ATOM 857 N N . ASP A 1 109 ? 7.373 -7.796 -16.976 1.00 83.81 109 ASP A N 1
ATOM 858 C CA . ASP A 1 109 ? 7.581 -8.856 -15.989 1.00 83.81 109 ASP A CA 1
ATOM 859 C C . ASP A 1 109 ? 8.830 -9.655 -16.404 1.00 83.81 109 ASP A C 1
ATOM 861 O O . ASP A 1 109 ? 8.716 -10.684 -17.080 1.00 83.81 109 ASP A O 1
ATOM 865 N N . PRO A 1 110 ? 10.046 -9.162 -16.082 1.00 74.06 110 PRO A N 1
ATOM 866 C CA . PRO A 1 110 ? 11.282 -9.867 -16.424 1.00 74.06 110 PRO A CA 1
ATOM 867 C C . PRO A 1 110 ? 11.420 -11.189 -15.648 1.00 74.06 110 PRO A C 1
ATOM 869 O O . PRO A 1 110 ? 12.228 -12.047 -16.012 1.00 74.06 110 PRO A O 1
ATOM 872 N N . PHE A 1 111 ? 10.608 -11.382 -14.606 1.00 74.38 111 PHE A N 1
ATOM 873 C CA . PHE A 1 111 ? 10.567 -12.584 -13.791 1.00 74.38 111 PHE A CA 1
ATOM 874 C C . PHE A 1 111 ? 9.858 -13.763 -14.466 1.00 74.38 111 PHE A C 1
ATOM 876 O O . PHE A 1 111 ? 10.238 -14.917 -14.252 1.00 74.38 111 PHE A O 1
ATOM 883 N N . GLU A 1 112 ? 8.869 -13.493 -15.319 1.00 80.00 112 GLU A N 1
ATOM 884 C CA . GLU A 1 112 ? 7.985 -14.496 -15.924 1.00 80.00 112 GLU A CA 1
ATOM 885 C C . GLU A 1 112 ? 8.733 -15.670 -16.580 1.00 80.00 112 GLU A C 1
ATOM 887 O O . GLU A 1 112 ? 8.411 -16.844 -16.364 1.00 80.00 112 GLU A O 1
ATOM 892 N N . ALA A 1 113 ? 9.767 -15.379 -17.374 1.00 72.81 113 ALA A N 1
ATOM 893 C CA . ALA A 1 113 ? 10.532 -16.412 -18.069 1.00 72.81 113 ALA A CA 1
ATOM 894 C C . ALA A 1 113 ? 11.326 -17.301 -17.095 1.00 72.81 113 ALA A C 1
ATOM 896 O O . ALA A 1 113 ? 11.402 -18.521 -17.282 1.00 72.81 113 ALA A O 1
ATOM 897 N N . CYS A 1 114 ? 11.887 -16.700 -16.040 1.00 71.69 114 CYS A N 1
ATOM 898 C CA . CYS A 1 114 ? 12.631 -17.412 -15.007 1.00 71.69 114 CYS A CA 1
ATOM 899 C C . CYS A 1 114 ? 11.700 -18.311 -14.187 1.00 71.69 114 CYS A C 1
ATOM 901 O O . CYS A 1 114 ? 11.961 -19.508 -14.051 1.00 71.69 114 CYS A O 1
ATOM 903 N N . TYR A 1 115 ? 10.559 -17.775 -13.751 1.00 74.62 115 TYR A N 1
ATOM 904 C CA . TYR A 1 115 ? 9.560 -18.515 -12.984 1.00 74.62 115 TYR A CA 1
ATOM 905 C C . TYR A 1 115 ? 9.043 -19.745 -13.747 1.00 74.62 115 TYR A C 1
ATOM 907 O O . TYR A 1 115 ? 9.059 -20.867 -13.231 1.00 74.62 115 TYR A O 1
ATOM 915 N N . ARG A 1 116 ? 8.707 -19.586 -15.038 1.00 75.62 116 ARG A N 1
ATOM 916 C CA . ARG A 1 116 ? 8.308 -20.713 -15.903 1.00 75.62 116 ARG A CA 1
ATOM 917 C C . ARG A 1 116 ? 9.405 -21.764 -16.069 1.00 75.62 116 ARG A C 1
ATOM 919 O O . ARG A 1 116 ? 9.096 -22.942 -16.262 1.00 75.62 116 ARG A O 1
ATOM 926 N N . ARG A 1 117 ? 10.681 -21.368 -16.054 1.00 69.06 117 ARG A N 1
ATOM 927 C CA . ARG A 1 117 ? 11.814 -22.302 -16.124 1.00 69.06 117 ARG A CA 1
ATOM 928 C C . ARG A 1 117 ? 11.992 -23.047 -14.803 1.00 69.06 117 ARG A C 1
ATOM 930 O O . ARG A 1 117 ? 12.138 -24.268 -14.834 1.00 69.06 117 ARG A O 1
ATOM 937 N N . ALA A 1 118 ? 11.921 -22.349 -13.671 1.00 66.56 118 ALA A N 1
ATOM 938 C CA . ALA A 1 118 ? 12.003 -22.944 -12.340 1.00 66.56 118 ALA A CA 1
ATOM 939 C C . ALA A 1 118 ? 10.922 -24.022 -12.143 1.00 66.56 118 ALA A C 1
ATOM 941 O O . ALA A 1 118 ? 11.252 -25.149 -11.772 1.00 66.56 118 ALA A O 1
ATOM 942 N N . GLN A 1 119 ? 9.676 -23.737 -12.547 1.00 69.00 119 GLN A N 1
ATOM 943 C CA . GLN A 1 119 ? 8.566 -24.702 -12.532 1.00 69.00 119 GLN A CA 1
ATOM 944 C C . GLN A 1 119 ? 8.830 -25.987 -13.337 1.00 69.00 119 GLN A C 1
ATOM 946 O O . GLN A 1 119 ? 8.283 -27.042 -13.013 1.00 69.00 119 GLN A O 1
ATOM 951 N N . LYS A 1 120 ? 9.655 -25.919 -14.390 1.00 69.06 120 LYS A N 1
ATOM 952 C CA . LYS A 1 120 ? 9.978 -27.067 -15.254 1.00 69.06 120 LYS A CA 1
ATOM 953 C C . LYS A 1 120 ? 11.169 -27.890 -14.761 1.00 69.06 120 LYS A C 1
ATOM 955 O O . LYS A 1 120 ? 11.198 -29.090 -15.013 1.00 69.06 120 LYS A O 1
ATOM 960 N N . VAL A 1 121 ? 12.164 -27.259 -14.129 1.00 60.84 121 VAL A N 1
ATOM 961 C CA . VAL A 1 121 ? 13.477 -27.878 -13.845 1.00 60.84 121 VAL A CA 1
ATOM 962 C C . VAL A 1 121 ? 13.587 -28.402 -12.412 1.00 60.84 121 VAL A C 1
ATOM 964 O O . VAL A 1 121 ? 14.161 -29.469 -12.199 1.00 60.84 121 VAL A O 1
ATOM 967 N N . HIS A 1 122 ? 13.029 -27.695 -11.427 1.00 53.09 122 HIS A N 1
ATOM 968 C CA . HIS A 1 122 ? 13.226 -28.017 -10.015 1.00 53.09 122 HIS A CA 1
ATOM 969 C C . HIS A 1 122 ? 11.883 -28.194 -9.310 1.00 53.09 122 HIS A C 1
ATOM 971 O O . HIS A 1 122 ? 11.238 -27.231 -8.920 1.00 53.09 122 HIS A O 1
ATOM 977 N N . ALA A 1 123 ? 11.484 -29.459 -9.147 1.00 55.38 123 ALA A N 1
ATOM 978 C CA . ALA A 1 123 ? 10.339 -29.892 -8.345 1.00 55.38 123 ALA A CA 1
ATOM 979 C C . ALA A 1 123 ? 9.000 -29.208 -8.718 1.00 55.38 123 ALA A C 1
ATOM 981 O O . ALA A 1 123 ? 8.578 -28.262 -8.052 1.00 55.38 123 ALA A O 1
ATOM 982 N N . PRO A 1 124 ? 8.258 -29.749 -9.708 1.00 55.19 124 PRO A N 1
ATOM 983 C CA . PRO A 1 124 ? 6.927 -29.264 -10.092 1.00 55.19 124 PRO A CA 1
ATOM 984 C C . PRO A 1 124 ? 5.932 -29.135 -8.929 1.00 55.19 124 PRO A C 1
ATOM 986 O O . PRO A 1 124 ? 4.941 -28.427 -9.056 1.00 55.19 124 PRO A O 1
ATOM 989 N N . SER A 1 125 ? 6.161 -29.836 -7.814 1.00 54.28 125 SER A N 1
ATOM 990 C CA . SER A 1 125 ? 5.382 -29.708 -6.581 1.00 54.28 125 SER A CA 1
ATOM 991 C C . SER A 1 125 ? 5.723 -28.444 -5.786 1.00 54.28 125 SER A C 1
ATOM 993 O O . SER A 1 125 ? 4.808 -27.769 -5.340 1.00 54.28 125 SER A O 1
ATOM 995 N N . LEU A 1 126 ? 7.004 -28.084 -5.647 1.00 50.84 126 LEU A N 1
ATOM 996 C CA . LEU A 1 126 ? 7.446 -26.918 -4.870 1.00 50.84 126 LEU A CA 1
ATOM 997 C C . LEU A 1 126 ? 7.079 -25.605 -5.574 1.00 50.84 126 LEU A C 1
ATOM 999 O O . LEU A 1 126 ? 6.569 -24.676 -4.958 1.00 50.84 126 LEU A O 1
ATOM 1003 N N . ALA A 1 127 ? 7.263 -25.555 -6.893 1.00 52.84 127 ALA A N 1
ATOM 1004 C CA . ALA A 1 127 ? 6.945 -24.379 -7.698 1.00 52.84 127 ALA A CA 1
ATOM 1005 C C . ALA A 1 127 ? 5.434 -24.189 -7.959 1.00 52.84 127 ALA A C 1
ATOM 1007 O O . ALA A 1 127 ? 5.032 -23.147 -8.469 1.00 52.84 127 ALA A O 1
ATOM 1008 N N . LYS A 1 128 ? 4.601 -25.190 -7.630 1.00 54.53 128 LYS A N 1
ATOM 1009 C CA . LYS A 1 128 ? 3.131 -25.071 -7.605 1.00 54.53 128 LYS A CA 1
ATOM 1010 C C . LYS A 1 128 ? 2.607 -24.457 -6.310 1.00 54.53 128 LYS A C 1
ATOM 1012 O O . LYS A 1 128 ? 1.508 -23.922 -6.319 1.00 54.53 128 LYS A O 1
ATOM 1017 N N . THR A 1 129 ? 3.359 -24.578 -5.219 1.00 60.47 129 THR A N 1
ATOM 1018 C CA . THR A 1 129 ? 2.981 -24.049 -3.900 1.00 60.47 129 THR A CA 1
ATOM 1019 C C . THR A 1 129 ? 3.532 -22.641 -3.674 1.00 60.47 129 THR A C 1
ATOM 1021 O O . THR A 1 129 ? 2.984 -21.889 -2.881 1.00 60.47 129 THR A O 1
ATOM 1024 N N . LEU A 1 130 ? 4.603 -22.263 -4.377 1.00 69.12 130 LEU A N 1
ATOM 1025 C CA . LEU A 1 130 ? 5.177 -20.922 -4.298 1.00 69.12 130 LEU A CA 1
ATOM 1026 C C . LEU A 1 130 ? 4.376 -19.927 -5.137 1.00 69.12 130 LEU A C 1
ATOM 1028 O O . LEU A 1 130 ? 4.374 -20.001 -6.371 1.00 69.12 130 LEU A O 1
ATOM 1032 N N . SER A 1 131 ? 3.770 -18.962 -4.449 1.00 78.19 131 SER A N 1
ATOM 1033 C CA . SER A 1 131 ? 3.107 -17.822 -5.067 1.00 78.19 131 SER A CA 1
ATOM 1034 C C . SER A 1 131 ? 4.078 -17.086 -6.003 1.00 78.19 131 SER A C 1
ATOM 1036 O O . SER A 1 131 ? 5.181 -16.727 -5.582 1.00 78.19 131 SER A O 1
ATOM 1038 N N . LYS A 1 132 ? 3.716 -16.921 -7.287 1.00 81.12 132 LYS A N 1
ATOM 1039 C CA . LYS A 1 132 ? 4.600 -16.387 -8.343 1.00 81.12 132 LYS A CA 1
ATOM 1040 C C . LYS A 1 132 ? 5.196 -15.045 -7.944 1.00 81.12 132 LYS A C 1
ATOM 1042 O O . LYS A 1 132 ? 6.392 -14.848 -8.117 1.00 81.12 132 LYS A O 1
ATOM 1047 N N . TYR A 1 133 ? 4.377 -14.152 -7.414 1.00 85.06 133 TYR A N 1
ATOM 1048 C CA . TYR A 1 133 ? 4.800 -12.804 -7.063 1.00 85.06 133 TYR A CA 1
ATOM 1049 C C . TYR A 1 133 ? 5.241 -12.665 -5.605 1.00 85.06 133 TYR A C 1
ATOM 1051 O O . TYR A 1 133 ? 5.308 -11.547 -5.123 1.00 85.06 133 TYR A O 1
ATOM 1059 N N . SER A 1 134 ? 5.561 -13.765 -4.911 1.00 85.50 134 SER A N 1
ATOM 1060 C CA . SER A 1 134 ? 6.102 -13.728 -3.545 1.00 85.50 134 SER A CA 1
ATOM 1061 C C . SER A 1 134 ? 7.615 -13.498 -3.506 1.00 85.50 134 SER A C 1
ATOM 1063 O O . SER A 1 134 ? 8.357 -13.939 -4.390 1.00 85.50 134 SER A O 1
ATOM 1065 N N . MET A 1 135 ? 8.115 -12.902 -2.415 1.00 84.75 135 MET A N 1
ATOM 1066 C CA . MET A 1 135 ? 9.553 -12.681 -2.205 1.00 84.75 135 MET A CA 1
ATOM 1067 C C . MET A 1 135 ? 10.344 -13.994 -2.263 1.00 84.75 135 MET A C 1
ATOM 1069 O O . MET A 1 135 ? 11.415 -14.066 -2.867 1.00 84.75 135 MET A O 1
ATOM 1073 N N . ALA A 1 136 ? 9.783 -15.073 -1.714 1.00 81.44 136 ALA A N 1
ATOM 1074 C CA . ALA A 1 136 ? 10.380 -16.402 -1.774 1.00 81.44 136 ALA A CA 1
ATOM 1075 C C . ALA A 1 136 ? 10.554 -16.902 -3.218 1.00 81.44 136 ALA A C 1
ATOM 1077 O O . ALA A 1 136 ? 11.611 -17.442 -3.555 1.00 81.44 136 ALA A O 1
ATOM 1078 N N . ALA A 1 137 ? 9.562 -16.693 -4.092 1.00 79.75 137 ALA A N 1
ATOM 1079 C CA . ALA A 1 137 ? 9.685 -17.053 -5.502 1.00 79.75 137 ALA A CA 1
ATOM 1080 C C . ALA A 1 137 ? 10.799 -16.252 -6.189 1.00 79.75 137 ALA A C 1
ATOM 1082 O O . ALA A 1 137 ? 11.614 -16.844 -6.909 1.00 79.75 137 ALA A O 1
ATOM 1083 N N . TYR A 1 138 ? 10.890 -14.945 -5.921 1.00 79.38 138 TYR A N 1
ATOM 1084 C CA . TYR A 1 138 ? 11.963 -14.099 -6.446 1.00 79.38 138 TYR A CA 1
ATOM 1085 C C . TYR A 1 138 ? 13.354 -14.560 -5.994 1.00 79.38 138 TYR A C 1
ATOM 1087 O O . TYR A 1 138 ? 14.257 -14.683 -6.826 1.00 79.38 138 TYR A O 1
ATOM 1095 N N . LEU A 1 139 ? 13.523 -14.888 -4.709 1.00 77.56 139 LEU A N 1
ATOM 1096 C CA . LEU A 1 139 ? 14.785 -15.390 -4.153 1.00 77.56 139 LEU A CA 1
ATOM 1097 C C . LEU A 1 139 ? 15.176 -16.757 -4.729 1.00 77.56 139 LEU A C 1
ATOM 1099 O O . LEU A 1 139 ? 16.319 -16.959 -5.133 1.00 77.56 139 LEU A O 1
ATOM 1103 N N . VAL A 1 140 ? 14.241 -17.705 -4.823 1.00 73.75 140 VAL A N 1
ATOM 1104 C CA . VAL A 1 140 ? 14.521 -19.025 -5.415 1.00 73.75 140 VAL A CA 1
ATOM 1105 C C . VAL A 1 140 ? 14.970 -18.878 -6.867 1.00 73.75 140 VAL A C 1
ATOM 1107 O O . VAL A 1 140 ? 15.957 -19.478 -7.292 1.00 73.75 140 VAL A O 1
ATOM 1110 N N . CYS A 1 141 ? 14.274 -18.053 -7.638 1.00 68.38 141 CYS A N 1
ATOM 1111 C CA . CYS A 1 141 ? 14.592 -17.837 -9.041 1.00 68.38 141 CYS A CA 1
ATOM 1112 C C . CYS A 1 141 ? 15.899 -17.060 -9.251 1.00 68.38 141 CYS A C 1
ATOM 1114 O O . CYS A 1 141 ? 16.595 -17.333 -10.228 1.00 68.38 141 CYS A O 1
ATOM 1116 N N . SER A 1 142 ? 16.275 -16.137 -8.360 1.00 66.25 142 SER A N 1
ATOM 1117 C CA . SER A 1 142 ? 17.571 -15.448 -8.449 1.00 66.25 142 SER A CA 1
ATOM 1118 C C . SER A 1 142 ? 18.746 -16.403 -8.198 1.00 66.25 142 SER A C 1
ATOM 1120 O O . SER A 1 142 ? 19.775 -16.301 -8.870 1.00 66.25 142 SER A O 1
ATOM 1122 N N . LEU A 1 143 ? 18.566 -17.391 -7.314 1.00 67.88 143 LEU A N 1
ATOM 1123 C CA . LEU A 1 143 ? 19.545 -18.447 -7.041 1.00 67.88 143 LEU A CA 1
ATOM 1124 C C . LEU A 1 143 ? 19.632 -19.484 -8.174 1.00 67.88 143 LEU A C 1
ATOM 1126 O O . LEU A 1 143 ? 20.726 -19.901 -8.548 1.00 67.88 143 LEU A O 1
ATOM 1130 N N . VAL A 1 144 ? 18.491 -19.893 -8.742 1.00 62.44 144 VAL A N 1
ATOM 1131 C CA . VAL A 1 144 ? 18.411 -20.900 -9.822 1.00 62.44 144 VAL A CA 1
ATOM 1132 C C . VAL A 1 144 ? 18.803 -20.322 -11.186 1.00 62.44 144 VAL A C 1
ATOM 1134 O O . VAL A 1 14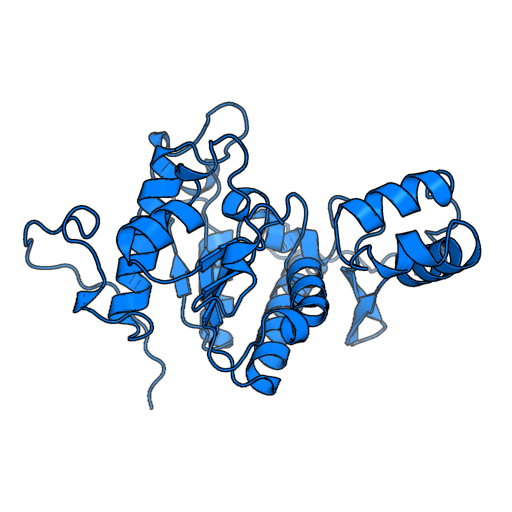4 ? 19.353 -21.031 -12.029 1.00 62.44 144 VAL A O 1
ATOM 1137 N N . GLY A 1 145 ? 18.521 -19.040 -11.419 1.00 56.69 145 GLY A N 1
ATOM 1138 C CA . GLY A 1 145 ? 18.768 -18.361 -12.689 1.00 56.69 145 GLY A CA 1
ATOM 1139 C C . GLY A 1 145 ? 20.234 -18.032 -12.963 1.00 56.69 145 GLY A C 1
ATOM 1140 O O . GLY A 1 145 ? 20.541 -17.700 -14.102 1.00 56.69 145 GLY A O 1
ATOM 1141 N N . GLY A 1 146 ? 21.121 -18.144 -11.964 1.00 46.16 146 GLY A N 1
ATOM 1142 C CA . GLY A 1 146 ? 22.526 -17.752 -12.072 1.00 46.16 146 GLY A CA 1
ATOM 1143 C C . GLY A 1 146 ? 22.667 -16.257 -12.352 1.00 46.16 146 GLY A C 1
ATOM 1144 O O . GLY A 1 146 ? 22.657 -15.852 -13.503 1.00 46.16 146 GLY A O 1
ATOM 1145 N N . ALA A 1 147 ? 22.777 -15.443 -11.297 1.00 44.72 147 ALA A N 1
ATOM 1146 C CA . ALA A 1 147 ? 23.268 -14.060 -11.335 1.00 44.72 147 ALA A CA 1
ATOM 1147 C C . ALA A 1 147 ? 22.965 -13.278 -12.633 1.00 44.72 147 ALA A C 1
ATOM 1149 O O . ALA A 1 147 ? 23.885 -12.978 -13.379 1.00 44.72 147 ALA A O 1
ATOM 1150 N N . THR A 1 148 ? 21.681 -12.981 -12.879 1.00 47.44 148 THR A N 1
ATOM 1151 C CA . THR A 1 148 ? 21.143 -11.746 -13.502 1.00 47.44 148 THR A CA 1
ATOM 1152 C C . THR A 1 148 ? 21.755 -11.171 -14.798 1.00 47.44 148 THR A C 1
ATOM 1154 O O . THR A 1 148 ? 21.239 -10.1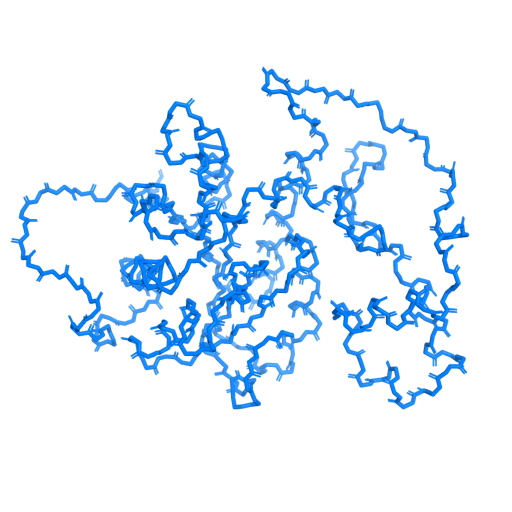63 -15.275 1.00 47.44 148 THR A O 1
ATOM 1157 N N . SER A 1 149 ? 22.763 -11.774 -15.432 1.00 43.94 149 SER A N 1
ATOM 1158 C CA . SER A 1 149 ? 23.436 -11.209 -16.610 1.00 43.94 149 SER A CA 1
ATOM 1159 C C . SER A 1 149 ? 22.684 -11.468 -17.912 1.00 43.94 149 SER A C 1
ATOM 1161 O O . SER A 1 149 ? 22.764 -10.654 -18.823 1.00 43.94 149 SER A O 1
ATOM 1163 N N . ASP A 1 150 ? 21.914 -12.558 -17.982 1.00 40.91 150 ASP A N 1
ATOM 1164 C CA . ASP A 1 150 ? 21.222 -12.985 -19.209 1.00 40.91 150 ASP A CA 1
ATOM 1165 C C . ASP A 1 150 ? 19.729 -12.597 -19.240 1.00 40.91 150 ASP A C 1
ATOM 1167 O O . ASP A 1 150 ? 19.068 -12.747 -20.265 1.00 40.91 150 ASP A O 1
ATOM 1171 N N . LEU A 1 151 ? 19.178 -12.100 -18.124 1.00 43.84 151 LEU A N 1
ATOM 1172 C CA . LEU A 1 151 ? 17.768 -11.681 -18.011 1.00 43.84 151 LEU A CA 1
ATOM 1173 C C . LEU A 1 151 ? 17.558 -10.180 -18.261 1.00 43.84 151 LEU A C 1
ATOM 1175 O O . LEU A 1 151 ? 16.421 -9.733 -18.394 1.00 43.84 151 LEU A O 1
ATOM 1179 N N . VAL A 1 152 ? 18.643 -9.411 -18.363 1.00 44.44 152 VAL A N 1
ATOM 1180 C CA . VAL A 1 152 ? 18.623 -8.034 -18.861 1.00 44.44 152 VAL A CA 1
ATOM 1181 C C . VAL A 1 152 ? 19.065 -8.089 -20.319 1.00 44.44 152 VAL A C 1
ATOM 1183 O O . VAL A 1 152 ? 20.235 -7.895 -20.639 1.00 44.44 152 VAL A O 1
ATOM 1186 N N . SER A 1 153 ? 18.146 -8.409 -21.230 1.00 40.31 153 SER A N 1
ATOM 1187 C CA . SER A 1 153 ? 18.409 -8.150 -22.644 1.00 40.31 153 SER A CA 1
ATOM 1188 C C . SER A 1 153 ? 18.654 -6.649 -22.804 1.00 40.31 153 SER A C 1
ATOM 1190 O O . SER A 1 153 ? 17.751 -5.851 -22.556 1.00 40.31 153 SER A O 1
ATOM 1192 N N . ASN A 1 154 ? 19.855 -6.278 -23.246 1.00 40.66 154 ASN A N 1
ATOM 1193 C CA . ASN A 1 154 ? 20.269 -4.923 -23.637 1.00 40.66 154 ASN A CA 1
ATOM 1194 C C . ASN A 1 154 ? 19.488 -4.356 -24.854 1.00 40.66 154 ASN A C 1
ATOM 1196 O O . ASN A 1 154 ? 19.980 -3.458 -25.531 1.00 40.66 154 ASN A O 1
ATOM 1200 N N . ASP A 1 155 ? 18.300 -4.883 -25.164 1.00 36.97 155 ASP A N 1
ATOM 1201 C CA . ASP A 1 155 ? 17.538 -4.581 -26.385 1.00 36.97 155 ASP A CA 1
ATOM 1202 C C . ASP A 1 155 ? 16.492 -3.470 -26.213 1.00 36.97 155 ASP A C 1
ATOM 1204 O O . ASP A 1 155 ? 15.857 -3.063 -27.187 1.00 36.97 155 ASP A O 1
ATOM 1208 N N . GLU A 1 156 ? 16.324 -2.923 -25.010 1.00 41.88 156 GLU A N 1
ATOM 1209 C CA . GLU A 1 156 ? 15.538 -1.704 -24.821 1.00 41.88 156 GLU A CA 1
ATOM 1210 C C . GLU A 1 156 ? 16.503 -0.524 -24.705 1.00 41.88 156 GLU A C 1
ATOM 1212 O O . GLU A 1 156 ? 17.212 -0.373 -23.711 1.00 41.88 156 GLU A O 1
ATOM 1217 N N . ALA A 1 157 ? 16.579 0.284 -25.768 1.00 36.62 157 ALA A N 1
ATOM 1218 C CA . ALA A 1 157 ? 17.347 1.524 -25.775 1.00 36.62 157 ALA A CA 1
ATOM 1219 C C . ALA A 1 157 ? 17.030 2.351 -24.512 1.00 36.62 157 ALA A C 1
ATOM 1221 O O . ALA A 1 157 ? 15.864 2.380 -24.103 1.00 36.62 157 ALA A O 1
ATOM 1222 N N . PRO A 1 158 ? 18.021 3.029 -23.899 1.00 38.12 158 PRO A N 1
ATOM 1223 C CA . PRO A 1 158 ? 17.765 3.870 -22.740 1.00 38.12 158 PRO A CA 1
ATOM 1224 C C . PRO A 1 158 ? 16.676 4.881 -23.100 1.00 38.12 158 PRO A C 1
ATOM 1226 O O . PRO A 1 158 ? 16.807 5.632 -24.069 1.00 38.12 158 PRO A O 1
ATOM 1229 N N . ILE A 1 159 ? 15.575 4.843 -22.346 1.00 43.66 159 ILE A N 1
ATOM 1230 C CA . ILE A 1 159 ? 14.534 5.867 -22.396 1.00 43.66 159 ILE A CA 1
ATOM 1231 C C . ILE A 1 159 ? 15.251 7.195 -22.160 1.00 43.66 159 ILE A C 1
ATOM 1233 O O . ILE A 1 159 ? 16.074 7.290 -21.253 1.00 43.66 159 ILE A O 1
ATOM 1237 N N . GLU A 1 160 ? 14.992 8.193 -23.003 1.00 39.53 160 GLU A N 1
ATOM 1238 C CA . GLU A 1 160 ? 15.515 9.541 -22.800 1.00 39.53 160 GLU A CA 1
ATOM 1239 C C . GLU A 1 160 ? 15.042 10.014 -21.421 1.00 39.53 160 GLU A C 1
ATOM 1241 O O . GLU A 1 160 ? 13.851 10.234 -21.198 1.00 39.53 160 GLU A O 1
ATOM 1246 N N . ILE A 1 161 ? 15.969 10.043 -20.464 1.00 46.25 161 ILE A N 1
ATOM 1247 C CA . ILE A 1 161 ? 15.673 10.380 -19.080 1.00 46.25 161 ILE A CA 1
ATOM 1248 C C . ILE A 1 161 ? 15.432 11.884 -19.038 1.00 46.25 161 ILE A C 1
ATOM 1250 O O . ILE A 1 161 ? 16.362 12.686 -19.120 1.00 46.25 161 ILE A O 1
ATOM 1254 N N . THR A 1 162 ? 14.169 12.277 -18.960 1.00 41.34 162 THR A N 1
ATOM 1255 C CA . THR A 1 162 ? 13.785 13.673 -18.775 1.00 41.34 162 THR A CA 1
ATOM 1256 C C . THR A 1 162 ? 13.437 13.883 -17.317 1.00 41.34 162 THR A C 1
ATOM 1258 O O . THR A 1 162 ? 12.653 13.111 -16.781 1.00 41.34 162 THR A O 1
ATOM 1261 N N . TYR A 1 163 ? 13.984 14.923 -16.696 1.00 40.25 163 TYR A N 1
ATOM 1262 C CA . TYR A 1 163 ? 13.697 15.243 -15.303 1.00 40.25 163 TYR A CA 1
ATOM 1263 C C . TYR A 1 163 ? 12.617 16.323 -15.204 1.00 40.25 163 TYR A C 1
ATOM 1265 O O . TYR A 1 163 ? 12.569 17.232 -16.040 1.00 40.25 163 TYR A O 1
ATOM 1273 N N . ASP A 1 164 ? 11.754 16.246 -14.197 1.00 42.72 164 ASP A N 1
ATOM 1274 C CA . ASP A 1 164 ? 10.837 17.334 -13.878 1.00 42.72 164 ASP A CA 1
ATOM 1275 C C . ASP A 1 164 ? 11.572 18.503 -13.183 1.00 42.72 164 ASP A C 1
ATOM 1277 O O . ASP A 1 164 ? 12.774 18.455 -12.904 1.00 42.72 164 ASP A O 1
ATOM 1281 N N . ARG A 1 165 ? 10.854 19.598 -12.891 1.00 35.50 165 ARG A N 1
ATOM 1282 C CA . ARG A 1 165 ? 11.442 20.791 -12.245 1.00 35.50 165 ARG A CA 1
ATOM 1283 C C . ARG A 1 165 ? 11.919 20.554 -10.802 1.00 35.50 165 ARG A C 1
ATOM 1285 O O . ARG A 1 165 ? 12.487 21.470 -10.210 1.00 35.50 165 ARG A O 1
ATOM 1292 N N . PHE A 1 166 ? 11.632 19.384 -10.239 1.00 41.53 166 PHE A N 1
ATOM 1293 C CA . PHE A 1 166 ? 11.953 18.975 -8.877 1.00 41.53 166 PHE A CA 1
ATOM 1294 C C . PHE A 1 166 ? 13.043 17.890 -8.829 1.00 41.53 166 PHE A C 1
ATOM 1296 O O . PHE A 1 166 ? 13.523 17.572 -7.745 1.00 41.53 166 PHE A O 1
ATOM 1303 N N . GLY A 1 167 ? 13.504 17.403 -9.989 1.00 38.53 167 GLY A N 1
ATOM 1304 C CA . GLY A 1 167 ? 14.613 16.459 -10.109 1.00 38.53 167 GLY A CA 1
ATOM 1305 C C . GLY A 1 167 ? 14.199 14.988 -10.187 1.00 38.53 167 GLY A C 1
ATOM 1306 O O . GLY A 1 167 ? 15.084 14.140 -10.110 1.00 38.53 167 GLY A O 1
ATOM 1307 N N . PHE A 1 168 ? 12.909 14.682 -10.365 1.00 44.50 168 PHE A N 1
ATOM 1308 C CA . PHE A 1 168 ? 12.433 13.317 -10.626 1.00 44.50 168 PHE A CA 1
ATOM 1309 C C . PHE A 1 168 ? 12.633 12.945 -12.077 1.00 44.50 168 PHE A C 1
ATOM 1311 O O . PHE A 1 168 ? 12.351 13.769 -12.947 1.00 44.50 168 PHE A O 1
ATOM 1318 N N . GLU A 1 169 ? 13.035 11.708 -12.364 1.00 57.09 169 GLU A N 1
ATOM 1319 C CA . GLU A 1 169 ? 12.866 11.196 -13.717 1.00 57.09 169 GLU A CA 1
ATOM 1320 C C . GLU A 1 169 ? 11.356 11.182 -14.012 1.00 57.09 169 GLU A C 1
ATOM 1322 O O . GLU A 1 169 ? 10.570 10.590 -13.283 1.00 57.09 169 GLU A O 1
ATOM 1327 N N . LEU A 1 170 ? 10.906 11.858 -15.072 1.00 54.06 170 LEU A N 1
ATOM 1328 C CA . LEU A 1 170 ? 9.491 11.927 -15.465 1.00 54.06 170 LEU A CA 1
ATOM 1329 C C . LEU A 1 170 ? 8.874 10.527 -15.632 1.00 54.06 170 LEU A C 1
ATOM 1331 O O . LEU A 1 170 ? 7.664 10.381 -15.525 1.00 54.06 170 LEU A O 1
ATOM 1335 N N . ASN A 1 171 ? 9.704 9.502 -15.839 1.00 64.75 171 ASN A N 1
ATOM 1336 C CA . ASN A 1 171 ? 9.304 8.101 -15.888 1.00 64.75 171 ASN A CA 1
ATOM 1337 C C . ASN A 1 171 ? 8.855 7.525 -14.518 1.00 64.75 171 ASN A C 1
ATOM 1339 O O . ASN A 1 171 ? 8.043 6.605 -14.523 1.00 64.75 171 ASN A O 1
ATOM 1343 N N . GLU A 1 172 ? 9.329 8.046 -13.381 1.00 78.81 172 GLU A N 1
ATOM 1344 C CA . GLU A 1 172 ? 9.067 7.543 -12.024 1.00 78.81 172 GLU A CA 1
ATOM 1345 C C . GLU A 1 172 ? 7.690 8.004 -11.545 1.00 78.81 172 GLU A C 1
ATOM 1347 O O . GLU A 1 172 ? 6.839 7.178 -11.221 1.00 78.81 172 GLU A O 1
ATOM 1352 N N . LEU A 1 173 ? 7.405 9.308 -11.636 1.00 83.25 173 LEU A N 1
ATOM 1353 C CA . LEU A 1 173 ? 6.079 9.831 -11.300 1.00 83.25 173 LEU A CA 1
ATOM 1354 C C . LEU A 1 173 ? 4.998 9.320 -12.265 1.00 83.25 173 LEU A C 1
ATOM 1356 O O . LEU A 1 173 ? 3.914 8.936 -11.825 1.00 83.25 173 LEU A O 1
ATOM 1360 N N . GLU A 1 174 ? 5.295 9.259 -13.571 1.00 86.06 174 GLU A N 1
ATOM 1361 C CA . GLU A 1 174 ? 4.401 8.626 -14.551 1.00 86.06 174 GLU A CA 1
ATOM 1362 C C . GLU A 1 174 ? 4.146 7.149 -14.198 1.00 86.06 174 GLU A C 1
ATOM 1364 O O . GLU A 1 174 ? 3.027 6.659 -14.365 1.00 86.06 174 GLU A O 1
ATOM 1369 N N . ALA A 1 175 ? 5.157 6.431 -13.692 1.00 89.75 175 ALA A N 1
ATOM 1370 C CA . ALA A 1 175 ? 5.016 5.044 -13.259 1.00 89.75 175 ALA A CA 1
ATOM 1371 C C . ALA A 1 175 ? 4.183 4.901 -11.982 1.00 89.75 175 ALA A C 1
ATOM 1373 O O . ALA A 1 175 ? 3.352 3.996 -11.927 1.00 89.75 175 ALA A O 1
ATOM 1374 N N . PHE A 1 176 ? 4.361 5.780 -10.994 1.00 93.94 176 PHE A N 1
ATOM 1375 C CA . PHE A 1 176 ? 3.533 5.814 -9.789 1.00 93.94 176 PHE A CA 1
ATOM 1376 C C . PHE A 1 176 ? 2.065 6.095 -10.132 1.00 93.94 176 PHE A C 1
ATOM 1378 O O . PHE A 1 176 ? 1.182 5.325 -9.755 1.00 93.94 176 PHE A O 1
ATOM 1385 N N . GLU A 1 177 ? 1.789 7.133 -10.928 1.00 94.06 177 GLU A N 1
ATOM 1386 C CA . GLU A 1 177 ? 0.421 7.442 -11.362 1.00 94.06 177 GLU A CA 1
ATOM 1387 C C . GLU A 1 177 ? -0.189 6.270 -12.148 1.00 94.06 177 GLU A C 1
ATOM 1389 O O . GLU A 1 177 ? -1.344 5.893 -11.926 1.00 94.06 177 GLU A O 1
ATOM 1394 N N . TYR A 1 178 ? 0.590 5.651 -13.040 1.00 93.06 178 TYR A N 1
ATOM 1395 C CA . TYR A 1 178 ? 0.165 4.456 -13.761 1.00 93.06 178 TYR A CA 1
ATOM 1396 C C . TYR A 1 178 ? -0.155 3.297 -12.810 1.00 93.06 178 TYR A C 1
ATOM 1398 O O . TYR A 1 178 ? -1.176 2.634 -12.995 1.00 93.06 178 TYR A O 1
ATOM 1406 N N . ALA A 1 179 ? 0.679 3.054 -11.796 1.00 95.81 179 ALA A N 1
ATOM 1407 C CA . ALA A 1 179 ? 0.464 1.998 -10.813 1.00 95.81 179 ALA A CA 1
ATOM 1408 C C . ALA A 1 179 ? -0.822 2.230 -10.009 1.00 95.81 179 ALA A C 1
ATOM 1410 O O . ALA A 1 179 ? -1.627 1.310 -9.878 1.00 95.81 179 ALA A O 1
ATOM 1411 N N . MET A 1 180 ? -1.078 3.469 -9.578 1.00 98.00 180 MET A N 1
ATOM 1412 C CA . MET A 1 180 ? -2.308 3.841 -8.870 1.00 98.00 180 MET A CA 1
ATOM 1413 C C . MET A 1 180 ? -3.554 3.655 -9.743 1.00 98.00 180 MET A C 1
ATOM 1415 O O . MET A 1 180 ? -4.548 3.074 -9.304 1.00 98.00 180 MET A O 1
ATOM 1419 N N . ARG A 1 181 ? -3.498 4.078 -11.014 1.00 96.88 181 ARG A N 1
ATOM 1420 C CA . ARG A 1 181 ? -4.582 3.847 -11.988 1.00 96.88 181 ARG A CA 1
ATOM 1421 C C . ARG A 1 181 ? -4.824 2.360 -12.231 1.00 96.88 181 ARG A C 1
ATOM 1423 O O . ARG A 1 181 ? -5.975 1.940 -12.325 1.00 96.88 181 ARG A O 1
ATOM 1430 N N . TYR A 1 182 ? -3.753 1.579 -12.344 1.00 96.12 182 TYR A N 1
ATOM 1431 C CA . TYR A 1 182 ? -3.828 0.142 -12.568 1.00 96.12 182 TYR A CA 1
ATOM 1432 C C . TYR A 1 182 ? -4.464 -0.579 -11.377 1.00 96.12 182 TYR A C 1
ATOM 1434 O O . TYR A 1 182 ? -5.435 -1.304 -11.575 1.00 96.12 182 TYR A O 1
ATOM 1442 N N . LEU A 1 183 ? -3.992 -0.320 -10.152 1.00 97.69 183 LEU A N 1
ATOM 1443 C CA . LEU A 1 183 ? -4.581 -0.878 -8.933 1.00 97.69 183 LEU A CA 1
ATOM 1444 C C . LEU A 1 183 ? -6.062 -0.512 -8.817 1.00 97.69 183 LEU A C 1
ATOM 1446 O O . LEU A 1 183 ? -6.894 -1.397 -8.637 1.00 97.69 183 LEU A O 1
ATOM 1450 N N . LYS A 1 184 ? -6.405 0.772 -8.982 1.00 97.50 184 LYS A N 1
ATOM 1451 C CA . LYS A 1 184 ? -7.798 1.233 -8.935 1.00 97.50 184 LYS A CA 1
ATOM 1452 C C . LYS A 1 184 ? -8.672 0.469 -9.932 1.00 97.50 184 LYS A C 1
ATOM 1454 O O . LYS A 1 184 ? -9.703 -0.060 -9.536 1.00 97.50 184 LYS A O 1
ATOM 1459 N N . SER A 1 185 ? -8.236 0.355 -11.188 1.00 96.19 185 SER A N 1
ATOM 1460 C CA . SER A 1 185 ? -8.975 -0.375 -12.226 1.00 96.19 185 SER A CA 1
ATOM 1461 C C . SER A 1 185 ? -9.172 -1.849 -11.869 1.00 96.19 185 SER A C 1
ATOM 1463 O O . SER A 1 185 ? -10.261 -2.379 -12.057 1.00 96.19 185 SER A O 1
ATOM 1465 N N . VAL A 1 186 ? -8.133 -2.509 -11.348 1.00 94.62 186 VAL A N 1
ATOM 1466 C CA . VAL A 1 186 ? -8.200 -3.917 -10.928 1.00 94.62 186 VAL A CA 1
ATOM 1467 C C . VAL A 1 186 ? -9.207 -4.105 -9.789 1.00 94.62 186 VAL A C 1
ATOM 1469 O O . VAL A 1 186 ? -10.004 -5.040 -9.813 1.00 94.62 186 VAL A O 1
ATOM 1472 N N . LEU A 1 187 ? -9.212 -3.204 -8.806 1.00 95.50 187 LEU A N 1
ATOM 1473 C CA . LEU A 1 187 ? -10.140 -3.274 -7.677 1.00 95.50 187 LEU A CA 1
ATOM 1474 C C . LEU A 1 187 ? -11.579 -2.928 -8.070 1.00 95.50 18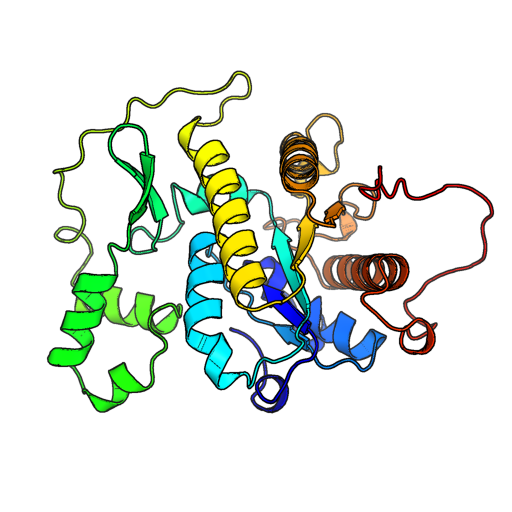7 LEU A C 1
ATOM 1476 O O . LEU A 1 187 ? -12.510 -3.538 -7.548 1.00 95.50 187 LEU A O 1
ATOM 1480 N N . GLU A 1 188 ? -11.778 -2.017 -9.023 1.00 94.56 188 GLU A N 1
ATOM 1481 C CA . GLU A 1 188 ? -13.096 -1.727 -9.598 1.00 94.56 188 GLU A CA 1
ATOM 1482 C C . GLU A 1 188 ? -13.685 -2.938 -10.322 1.00 94.56 188 GLU A C 1
ATOM 1484 O O . GLU A 1 188 ? -14.861 -3.249 -10.123 1.00 94.56 188 GLU A O 1
ATOM 1489 N N . ASP A 1 189 ? -12.867 -3.669 -11.084 1.00 93.44 189 ASP A N 1
ATOM 1490 C CA . ASP A 1 189 ? -13.284 -4.910 -11.748 1.00 93.44 189 ASP A CA 1
ATOM 1491 C C . ASP A 1 189 ? -13.736 -5.981 -10.737 1.00 93.44 189 ASP A C 1
ATOM 1493 O O . ASP A 1 189 ? -14.622 -6.789 -11.029 1.00 93.44 189 ASP A O 1
ATOM 1497 N N . TRP A 1 190 ? -13.169 -5.970 -9.527 1.00 92.50 190 TRP A N 1
ATOM 1498 C CA . TRP A 1 190 ? -13.566 -6.851 -8.423 1.00 92.50 190 TRP A CA 1
ATOM 1499 C C . TRP A 1 190 ? -14.607 -6.243 -7.481 1.00 92.50 190 TRP A C 1
ATOM 1501 O O . TRP A 1 190 ? -15.034 -6.908 -6.536 1.00 92.50 190 TRP A O 1
ATOM 1511 N N . ASN A 1 191 ? -15.048 -5.008 -7.736 1.00 93.38 191 ASN A N 1
ATOM 1512 C CA . ASN A 1 191 ? -15.962 -4.259 -6.877 1.00 93.38 191 ASN A CA 1
ATOM 1513 C C . ASN A 1 191 ? -15.474 -4.180 -5.411 1.00 93.38 191 ASN A C 1
ATOM 1515 O O . ASN A 1 191 ? -16.253 -4.338 -4.466 1.00 93.38 191 ASN A O 1
ATOM 1519 N N . LEU A 1 192 ? -14.172 -3.948 -5.228 1.00 94.00 192 LEU A N 1
ATOM 1520 C CA . LEU A 1 192 ? -13.535 -3.747 -3.928 1.00 94.00 192 LEU A CA 1
ATOM 1521 C C . LEU A 1 192 ? -13.182 -2.261 -3.746 1.00 94.00 192 LEU A C 1
ATOM 1523 O O . LEU A 1 192 ? -12.529 -1.681 -4.614 1.00 94.00 192 LEU A O 1
ATOM 1527 N N . PRO A 1 193 ? -13.593 -1.613 -2.643 1.00 96.31 193 PRO A N 1
ATOM 1528 C CA . PRO A 1 193 ? -13.217 -0.231 -2.374 1.00 96.31 193 PRO A CA 1
ATOM 1529 C C . PRO A 1 193 ? -11.729 -0.111 -2.015 1.00 96.31 193 PRO A C 1
ATOM 1531 O O . PRO A 1 193 ? -11.188 -0.940 -1.279 1.00 96.31 193 PRO A O 1
ATOM 1534 N N . LEU A 1 194 ? -11.105 0.962 -2.504 1.00 98.12 194 LEU A N 1
ATOM 1535 C CA . LEU A 1 194 ? -9.715 1.330 -2.242 1.00 98.12 194 LEU A CA 1
ATOM 1536 C C . LEU A 1 194 ? -9.644 2.575 -1.354 1.00 98.12 194 LEU A C 1
ATOM 1538 O O . LEU A 1 194 ? -10.313 3.573 -1.621 1.00 98.12 194 LEU A O 1
ATOM 1542 N N . TYR A 1 195 ? -8.775 2.515 -0.354 1.00 98.62 195 TYR A N 1
ATOM 1543 C CA . TYR A 1 195 ? -8.372 3.613 0.513 1.00 98.62 195 TYR A CA 1
ATOM 1544 C C . TYR A 1 195 ? -6.847 3.694 0.509 1.00 98.62 195 TYR A C 1
ATOM 1546 O O . TYR A 1 195 ? -6.180 2.662 0.533 1.00 98.62 195 TYR A O 1
ATOM 1554 N N . THR A 1 196 ? -6.278 4.895 0.491 1.00 98.69 196 THR A N 1
ATOM 1555 C CA . THR A 1 196 ? -4.815 5.072 0.464 1.00 98.69 196 THR A CA 1
ATOM 1556 C C . THR A 1 196 ? -4.327 5.899 1.643 1.00 98.69 196 THR A C 1
ATOM 1558 O O . THR A 1 196 ? -4.956 6.885 2.012 1.00 98.69 196 THR A O 1
ATOM 1561 N N . VAL A 1 197 ? -3.186 5.539 2.214 1.00 98.75 197 VAL A N 1
ATOM 1562 C CA . VAL A 1 197 ? -2.588 6.217 3.366 1.00 98.75 197 VAL A CA 1
ATOM 1563 C C . VAL A 1 197 ? -1.157 6.573 3.006 1.00 98.75 197 VAL A C 1
ATOM 1565 O O . VAL A 1 197 ? -0.359 5.679 2.754 1.00 98.75 197 VAL A O 1
ATOM 1568 N N . TYR A 1 198 ? -0.822 7.857 2.971 1.00 98.31 198 TYR A N 1
ATOM 1569 C CA . TYR A 1 198 ? 0.547 8.293 2.730 1.00 98.31 198 TYR A CA 1
ATOM 1570 C C . TYR A 1 198 ? 1.342 8.370 4.030 1.00 98.31 198 TYR A C 1
ATOM 1572 O O . TYR A 1 198 ? 0.908 8.978 5.013 1.00 98.31 198 TYR A O 1
ATOM 1580 N N . ILE A 1 199 ? 2.525 7.763 4.001 1.00 97.38 199 ILE A N 1
ATOM 1581 C CA . ILE A 1 199 ? 3.501 7.745 5.080 1.00 97.38 199 ILE A CA 1
ATOM 1582 C C . ILE A 1 199 ? 4.642 8.701 4.702 1.00 97.38 199 ILE A C 1
ATOM 1584 O O . ILE A 1 199 ? 5.356 8.450 3.729 1.00 97.38 199 ILE A O 1
ATOM 1588 N N . PRO A 1 200 ? 4.852 9.793 5.454 1.00 95.31 200 PRO A N 1
ATOM 1589 C CA . PRO A 1 200 ? 5.968 10.698 5.211 1.00 95.31 200 PRO A CA 1
ATOM 1590 C C . PRO A 1 200 ? 7.301 10.045 5.598 1.00 95.31 200 PRO A C 1
ATOM 1592 O O . PRO A 1 200 ? 7.409 9.353 6.610 1.00 95.31 200 PRO A O 1
ATOM 1595 N N . GLY A 1 201 ? 8.365 10.319 4.843 1.00 92.50 201 GLY A N 1
ATOM 1596 C CA . GLY A 1 201 ? 9.722 10.028 5.306 1.00 92.50 201 GLY A CA 1
ATOM 1597 C C . GLY A 1 201 ? 10.102 10.847 6.541 1.00 92.50 201 GLY A C 1
ATOM 1598 O O . GLY A 1 201 ? 9.644 11.975 6.722 1.00 92.50 201 GLY A O 1
ATOM 1599 N N . TYR A 1 202 ? 11.049 10.347 7.343 1.00 89.38 202 TYR A N 1
ATOM 1600 C CA . TYR A 1 202 ? 11.617 11.084 8.487 1.00 89.38 202 TYR A CA 1
ATOM 1601 C C . TYR A 1 202 ? 12.056 12.519 8.124 1.00 89.38 202 TYR A C 1
ATOM 1603 O O . TYR A 1 202 ? 11.902 13.455 8.903 1.00 89.38 202 TYR A O 1
ATOM 1611 N N . GLY A 1 203 ? 12.603 12.714 6.918 1.00 85.56 203 GLY A N 1
ATOM 1612 C CA . GLY A 1 203 ? 13.019 14.030 6.420 1.00 85.56 203 GLY A CA 1
ATOM 1613 C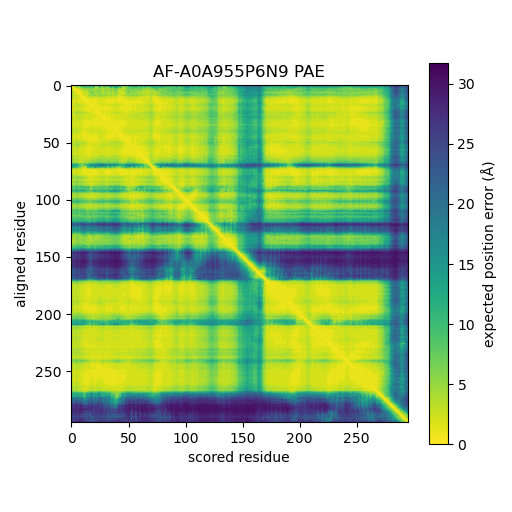 C . GLY A 1 203 ? 11.883 14.937 5.927 1.00 85.56 203 GLY A C 1
ATOM 1614 O O . GLY A 1 203 ? 12.126 16.126 5.719 1.00 85.56 203 GLY A O 1
ATOM 1615 N N . GLU A 1 204 ? 10.680 14.397 5.736 1.00 87.44 204 GLU A N 1
ATOM 1616 C CA . GLU A 1 204 ? 9.512 15.071 5.147 1.00 87.44 204 GLU A CA 1
ATOM 1617 C C . GLU A 1 204 ? 8.550 15.649 6.182 1.00 87.44 204 GLU A C 1
ATOM 1619 O O . GLU A 1 204 ? 7.692 16.455 5.833 1.00 87.44 204 GLU A O 1
ATOM 1624 N N . LEU A 1 205 ? 8.754 15.320 7.462 1.00 86.19 205 LEU A N 1
ATOM 1625 C CA . LEU A 1 205 ? 8.066 15.965 8.585 1.00 86.19 205 LEU A CA 1
ATOM 1626 C C . LEU A 1 205 ? 8.333 17.481 8.649 1.00 86.19 205 LEU A C 1
ATOM 1628 O O . LEU A 1 205 ? 7.604 18.239 9.280 1.00 86.19 205 LEU A O 1
ATOM 1632 N N . ASP A 1 206 ? 9.388 17.949 7.983 1.00 83.81 206 ASP A N 1
ATOM 1633 C CA . ASP A 1 206 ? 9.562 19.358 7.656 1.00 83.81 206 ASP A CA 1
ATOM 1634 C C . ASP A 1 206 ? 8.705 19.703 6.425 1.00 83.81 206 ASP A C 1
ATOM 1636 O O . ASP A 1 206 ? 9.083 19.390 5.295 1.00 83.81 206 ASP A O 1
ATOM 1640 N N . HIS A 1 207 ? 7.582 20.405 6.623 1.00 75.88 207 HIS A N 1
ATOM 1641 C CA . HIS A 1 207 ? 6.656 20.807 5.547 1.00 75.88 207 HIS A CA 1
ATOM 1642 C C . HIS A 1 207 ? 7.297 21.603 4.403 1.00 75.88 207 HIS A C 1
ATOM 1644 O O . HIS A 1 207 ? 6.706 21.734 3.329 1.00 75.88 207 HIS A O 1
ATOM 1650 N N . SER A 1 208 ? 8.502 22.150 4.588 1.00 75.19 208 SER A N 1
ATOM 1651 C CA . SER A 1 208 ? 9.241 22.755 3.478 1.00 75.19 208 SER A CA 1
ATOM 1652 C C . SER A 1 208 ? 9.749 21.725 2.454 1.00 75.19 208 SER A C 1
ATOM 1654 O O . SER A 1 208 ? 10.115 22.110 1.343 1.00 75.19 208 SER A O 1
ATOM 1656 N N . LYS A 1 209 ? 9.725 20.429 2.793 1.00 75.50 209 LYS A N 1
ATOM 1657 C CA . LYS A 1 209 ? 10.261 19.299 2.016 1.00 75.50 209 LYS A CA 1
ATOM 1658 C C . LYS A 1 209 ? 9.220 18.233 1.651 1.00 75.50 209 LYS A C 1
ATOM 1660 O O . LYS A 1 209 ? 9.588 17.220 1.070 1.00 75.50 209 LYS A O 1
ATOM 1665 N N . ASN A 1 210 ? 7.936 18.467 1.920 1.00 79.12 210 ASN A N 1
ATOM 1666 C CA . ASN A 1 210 ? 6.843 17.499 1.729 1.00 79.12 210 ASN A CA 1
ATOM 1667 C C . ASN A 1 210 ? 6.370 17.346 0.264 1.00 79.12 210 ASN A C 1
ATOM 1669 O O . ASN A 1 210 ? 5.175 17.333 -0.042 1.00 79.12 210 ASN A O 1
ATOM 1673 N N . GLN A 1 211 ? 7.308 17.300 -0.681 1.00 84.88 211 GLN A N 1
ATOM 1674 C CA . GLN A 1 211 ? 6.987 17.228 -2.107 1.00 84.88 211 GLN A CA 1
ATOM 1675 C C . GLN A 1 211 ? 6.239 15.941 -2.485 1.00 84.88 211 GLN A C 1
ATOM 1677 O O . GLN A 1 211 ? 5.349 15.997 -3.335 1.00 84.88 211 GLN A O 1
ATOM 1682 N N . PHE A 1 212 ? 6.546 14.814 -1.834 1.00 90.00 212 PHE A N 1
ATOM 1683 C CA . PHE A 1 212 ? 5.868 13.545 -2.086 1.00 90.00 212 PHE A CA 1
ATOM 1684 C C . PHE A 1 212 ? 4.436 13.561 -1.548 1.00 90.00 212 PHE A C 1
ATOM 1686 O O . PHE A 1 212 ? 3.532 13.260 -2.315 1.00 90.00 212 PHE A O 1
ATOM 1693 N N . SER A 1 213 ? 4.206 14.047 -0.322 1.00 91.38 213 SER A N 1
ATOM 1694 C CA . SER A 1 213 ? 2.859 14.300 0.236 1.00 91.38 213 SER A CA 1
ATOM 1695 C C . SER A 1 213 ? 1.981 15.136 -0.710 1.00 91.38 213 SER A C 1
ATOM 1697 O O . SER A 1 213 ? 0.886 14.725 -1.091 1.00 91.38 213 SER A O 1
ATOM 1699 N N . LYS A 1 214 ? 2.491 16.271 -1.211 1.00 91.25 214 LYS A N 1
ATOM 1700 C CA . LYS A 1 214 ? 1.750 17.108 -2.176 1.00 91.25 214 LYS A CA 1
ATOM 1701 C C . LYS A 1 214 ? 1.436 16.367 -3.474 1.00 91.25 214 LYS A C 1
ATOM 1703 O O . LYS A 1 214 ? 0.372 16.556 -4.058 1.00 91.25 214 LYS A O 1
ATOM 1708 N N . THR A 1 215 ? 2.380 15.564 -3.951 1.00 91.81 215 THR A N 1
ATOM 1709 C CA . THR A 1 215 ? 2.216 14.794 -5.187 1.00 91.81 215 THR A CA 1
ATOM 1710 C C . THR A 1 215 ? 1.203 13.668 -4.993 1.00 91.81 215 THR A C 1
ATOM 1712 O O . THR A 1 215 ? 0.311 13.515 -5.825 1.00 91.81 215 THR A O 1
ATOM 1715 N N . PHE A 1 216 ? 1.279 12.949 -3.871 1.00 95.56 216 PHE A N 1
ATOM 1716 C CA . PHE A 1 216 ? 0.292 11.968 -3.434 1.00 95.56 216 PHE A CA 1
ATOM 1717 C C . PHE A 1 216 ? -1.109 12.579 -3.426 1.00 95.56 216 PHE A C 1
ATOM 1719 O O . PHE A 1 216 ? -1.996 12.067 -4.105 1.00 95.56 216 PHE A O 1
ATOM 1726 N N . GLU A 1 217 ? -1.292 13.715 -2.745 1.00 94.94 217 GLU A N 1
ATOM 1727 C CA . GLU A 1 217 ? -2.586 14.395 -2.650 1.00 94.94 217 GLU A CA 1
ATOM 1728 C C . GLU A 1 217 ? -3.143 14.744 -4.041 1.00 94.94 217 GLU A C 1
ATOM 1730 O O . GLU A 1 217 ? -4.316 14.496 -4.332 1.00 94.94 217 GLU A O 1
ATOM 1735 N N . ILE A 1 218 ? -2.307 15.288 -4.935 1.00 95.12 218 ILE A N 1
ATOM 1736 C CA . ILE A 1 218 ? -2.714 15.624 -6.307 1.00 95.12 218 ILE A CA 1
ATOM 1737 C C . ILE A 1 218 ? -3.182 14.376 -7.060 1.00 95.12 218 ILE A C 1
ATOM 1739 O O . ILE A 1 218 ? -4.261 14.406 -7.656 1.00 95.12 218 ILE A O 1
ATOM 1743 N N . VAL A 1 219 ? -2.400 13.293 -7.035 1.00 95.88 219 VAL A N 1
ATOM 1744 C CA . VAL A 1 219 ? -2.732 12.056 -7.756 1.00 95.88 219 VAL A CA 1
ATOM 1745 C C . VAL A 1 219 ? -4.004 11.432 -7.183 1.00 95.88 219 VAL A C 1
ATOM 1747 O O . VAL A 1 219 ? -4.922 11.130 -7.942 1.00 95.88 219 VAL A O 1
ATOM 1750 N N . MET A 1 220 ? -4.119 11.301 -5.859 1.00 97.94 220 MET A N 1
ATOM 1751 C CA . MET A 1 220 ? -5.296 10.693 -5.230 1.00 97.94 220 MET A CA 1
ATOM 1752 C C . MET A 1 220 ? -6.571 11.489 -5.509 1.00 97.94 220 MET A C 1
ATOM 1754 O O . MET A 1 220 ? -7.598 10.899 -5.840 1.00 97.94 220 MET A O 1
ATOM 1758 N N . ARG A 1 221 ? -6.510 12.829 -5.480 1.00 97.12 221 ARG A N 1
ATOM 1759 C CA . ARG A 1 221 ? -7.642 13.689 -5.866 1.00 97.12 221 ARG A CA 1
ATOM 1760 C C . ARG A 1 221 ? -8.030 13.525 -7.332 1.00 97.12 221 ARG A C 1
ATOM 1762 O O . ARG A 1 221 ? -9.215 13.458 -7.634 1.00 97.12 221 ARG A O 1
ATOM 1769 N N . GLN A 1 222 ? -7.057 13.463 -8.241 1.00 96.94 222 GLN A N 1
ATOM 1770 C CA . GLN A 1 222 ? -7.321 13.259 -9.671 1.00 96.94 222 GLN A CA 1
ATOM 1771 C C . GLN A 1 222 ? -7.938 11.891 -9.971 1.00 96.94 222 GLN A C 1
ATOM 1773 O O . GLN A 1 222 ? -8.675 11.754 -10.946 1.00 96.94 222 GLN A O 1
ATOM 1778 N N . LEU A 1 223 ? -7.605 10.884 -9.165 1.00 96.94 223 LEU A N 1
ATOM 1779 C CA . LEU A 1 223 ? -8.143 9.532 -9.273 1.00 96.94 223 LEU 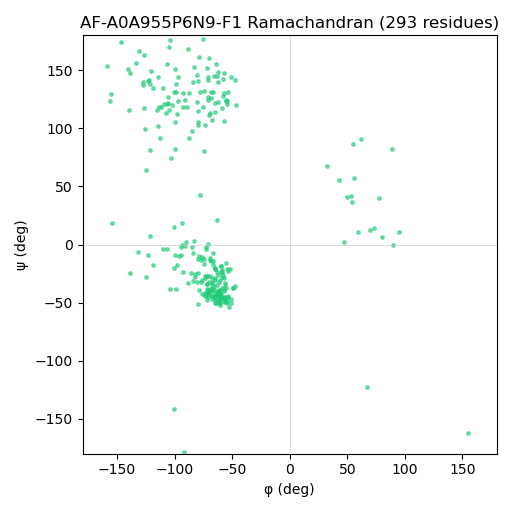A CA 1
ATOM 1780 C C . LEU A 1 223 ? -9.405 9.315 -8.434 1.00 96.94 223 LEU A C 1
ATOM 1782 O O . LEU A 1 223 ? -9.953 8.218 -8.476 1.00 96.94 223 LEU A O 1
ATOM 1786 N N . GLU A 1 224 ? -9.853 10.329 -7.691 1.00 97.75 224 GLU A N 1
ATOM 1787 C CA . GLU A 1 224 ? -10.994 10.252 -6.772 1.00 97.75 224 GLU A CA 1
ATOM 1788 C C . GLU A 1 224 ? -10.859 9.100 -5.759 1.00 97.75 224 GLU A C 1
ATOM 1790 O O . GLU A 1 224 ? -11.833 8.441 -5.399 1.00 97.75 224 GLU A O 1
ATOM 1795 N N . ILE A 1 225 ? -9.629 8.844 -5.302 1.00 98.00 225 ILE A N 1
ATOM 1796 C CA . ILE A 1 225 ? -9.333 7.824 -4.293 1.00 98.00 225 ILE A CA 1
ATOM 1797 C C . ILE A 1 225 ? -9.387 8.480 -2.901 1.00 98.00 225 ILE A C 1
ATOM 1799 O O . ILE A 1 225 ? -8.677 9.469 -2.661 1.00 98.00 225 ILE A O 1
ATOM 1803 N N . PRO A 1 226 ? -10.207 7.961 -1.965 1.00 98.31 226 PRO A N 1
ATOM 1804 C CA . PRO A 1 226 ? -10.182 8.392 -0.573 1.00 98.31 226 PRO A CA 1
ATOM 1805 C C . PRO A 1 226 ? -8.791 8.196 0.027 1.00 98.31 226 PRO A C 1
ATOM 1807 O O . PRO A 1 226 ? -8.240 7.094 -0.026 1.00 98.31 226 PRO A O 1
ATOM 1810 N N . HIS A 1 227 ? -8.240 9.247 0.630 1.00 98.50 227 HIS A N 1
ATOM 1811 C CA . HIS A 1 227 ? -6.876 9.211 1.135 1.00 98.50 227 HIS A CA 1
ATOM 1812 C C . HIS A 1 227 ? -6.686 9.915 2.478 1.00 98.50 227 HIS A C 1
ATOM 1814 O O . HIS A 1 227 ? -7.389 10.875 2.793 1.00 98.50 227 HIS A O 1
ATOM 1820 N N . LEU A 1 228 ? -5.699 9.428 3.229 1.00 98.44 228 LEU A N 1
ATOM 1821 C CA . LEU A 1 228 ? -5.174 9.995 4.468 1.00 98.44 228 LEU A CA 1
ATOM 1822 C C . LEU A 1 228 ? -3.694 10.334 4.262 1.00 98.44 228 LEU A C 1
ATOM 1824 O O . LEU A 1 228 ? -2.949 9.519 3.726 1.00 98.44 228 LEU A O 1
ATOM 1828 N N . ASP A 1 229 ? -3.264 11.511 4.701 1.00 97.25 229 ASP A N 1
ATOM 1829 C CA . ASP A 1 229 ? -1.855 11.912 4.727 1.00 97.25 229 ASP A CA 1
ATOM 1830 C C . ASP A 1 229 ? -1.400 12.020 6.186 1.00 97.25 229 ASP A C 1
ATOM 1832 O O . ASP A 1 229 ? -1.940 12.821 6.947 1.00 97.25 229 ASP A O 1
ATOM 1836 N N . LEU A 1 230 ? -0.420 11.207 6.589 1.00 97.25 230 LEU A N 1
ATOM 1837 C CA . LEU A 1 230 ? 0.059 11.162 7.972 1.00 97.25 230 LEU A CA 1
ATOM 1838 C C . LEU A 1 230 ? 1.099 12.247 8.312 1.00 97.25 230 LEU A C 1
ATOM 1840 O O . LEU A 1 230 ? 1.600 12.264 9.437 1.00 97.25 230 LEU A O 1
ATOM 1844 N N . THR A 1 231 ? 1.430 13.157 7.386 1.00 94.31 231 THR A N 1
ATOM 1845 C CA . THR A 1 231 ? 2.461 14.201 7.576 1.00 94.31 231 THR A CA 1
ATOM 1846 C C . THR A 1 231 ? 2.236 15.037 8.835 1.00 94.31 231 THR A C 1
ATOM 1848 O O . THR A 1 231 ? 3.181 15.251 9.589 1.00 94.31 231 THR A O 1
ATOM 1851 N N . ASP A 1 232 ? 0.997 15.455 9.098 1.00 93.00 232 ASP A N 1
ATOM 1852 C CA . ASP A 1 232 ? 0.643 16.275 10.267 1.00 93.00 232 ASP A CA 1
ATOM 1853 C C . ASP A 1 232 ? 0.395 15.456 11.549 1.00 93.00 232 ASP A C 1
ATOM 1855 O O . ASP A 1 232 ? 0.230 16.020 12.632 1.00 93.00 232 ASP A O 1
ATOM 1859 N N . HIS A 1 233 ? 0.368 14.126 11.442 1.00 95.50 233 HIS A N 1
ATOM 1860 C CA . HIS A 1 233 ? 0.033 13.223 12.546 1.00 95.50 233 HIS A CA 1
ATOM 1861 C C . HIS A 1 233 ? 1.269 12.603 13.202 1.00 95.50 233 HIS A C 1
ATOM 1863 O O . HIS A 1 233 ? 1.204 12.135 14.338 1.00 95.50 233 HIS A O 1
ATOM 1869 N N . LEU A 1 234 ? 2.400 12.600 12.498 1.00 96.06 234 LEU A N 1
ATOM 1870 C CA . LEU A 1 234 ? 3.634 11.957 12.930 1.00 96.06 234 LEU A CA 1
ATOM 1871 C C . LEU A 1 234 ? 4.685 12.979 13.368 1.00 96.06 234 LEU A C 1
ATOM 1873 O O . LEU A 1 234 ? 4.722 14.131 12.945 1.00 96.06 234 LEU A O 1
ATOM 1877 N N . SER A 1 235 ? 5.594 12.524 14.218 1.00 95.81 235 SER A N 1
ATOM 1878 C CA . SER A 1 235 ? 6.716 13.288 14.746 1.00 95.81 235 SER A CA 1
ATOM 1879 C C . SER A 1 235 ? 8.017 12.502 14.602 1.00 95.81 235 SER A C 1
ATOM 1881 O O . SER A 1 235 ? 8.025 11.293 14.397 1.00 95.81 235 SER A O 1
ATOM 1883 N N . MET A 1 236 ? 9.158 13.167 14.786 1.00 94.75 236 MET A N 1
ATOM 1884 C CA . MET A 1 236 ? 10.472 12.508 14.724 1.00 94.75 236 MET A CA 1
ATOM 1885 C C . MET A 1 236 ? 10.646 11.384 15.762 1.00 94.75 236 MET A C 1
ATOM 1887 O O . MET A 1 236 ? 11.550 10.561 15.633 1.00 94.75 236 MET A O 1
ATOM 1891 N N . GLU A 1 237 ? 9.823 11.360 16.815 1.00 96.56 237 GLU A N 1
ATOM 1892 C CA . GLU A 1 237 ? 9.847 10.327 17.857 1.00 96.56 237 GLU A CA 1
ATOM 1893 C C . GLU A 1 237 ? 9.147 9.033 17.430 1.00 96.56 237 GLU A C 1
ATOM 1895 O O . GLU A 1 237 ? 9.315 8.009 18.090 1.00 96.56 237 GLU A O 1
ATOM 1900 N N . ASP A 1 238 ? 8.402 9.062 16.328 1.00 97.81 238 ASP A N 1
ATOM 1901 C CA . ASP A 1 238 ? 7.664 7.924 15.780 1.00 97.81 238 ASP A CA 1
ATOM 1902 C C . ASP A 1 238 ? 8.540 7.027 14.885 1.00 97.81 238 ASP A C 1
ATOM 1904 O O . ASP A 1 238 ? 8.102 5.975 14.424 1.00 97.81 238 ASP A O 1
ATOM 1908 N N . TYR A 1 239 ? 9.809 7.402 14.692 1.00 97.56 239 TYR A N 1
ATOM 1909 C CA . TYR A 1 239 ? 10.758 6.714 13.820 1.00 97.56 239 TYR A CA 1
ATOM 1910 C C . TYR A 1 239 ? 11.993 6.220 14.574 1.00 97.56 239 TYR A C 1
ATOM 1912 O O . TYR A 1 239 ? 12.489 6.849 15.517 1.00 97.56 239 TYR A O 1
ATOM 1920 N N . TYR A 1 240 ? 12.567 5.117 14.106 1.00 96.12 240 TYR A N 1
ATOM 1921 C CA . TYR A 1 240 ? 13.940 4.763 14.419 1.00 96.12 240 TYR A CA 1
ATOM 1922 C C . TYR A 1 240 ? 14.900 5.715 13.705 1.00 96.12 240 TYR A C 1
ATOM 1924 O O . TYR A 1 240 ? 14.894 5.866 12.488 1.00 96.12 240 TYR A O 1
ATOM 1932 N N . ARG A 1 241 ? 15.811 6.330 14.464 1.00 90.94 241 ARG A N 1
ATOM 1933 C CA . ARG A 1 241 ? 16.803 7.269 13.908 1.00 90.94 241 ARG A CA 1
ATOM 1934 C C . ARG A 1 241 ? 17.833 6.620 12.980 1.00 90.94 241 ARG A C 1
ATOM 1936 O O . ARG A 1 241 ? 18.546 7.343 12.294 1.00 90.94 241 ARG A O 1
ATOM 1943 N N . ILE A 1 242 ? 17.988 5.296 13.039 1.00 91.25 242 ILE A N 1
ATOM 1944 C CA . ILE A 1 242 ? 19.043 4.579 12.314 1.00 91.25 242 ILE A CA 1
ATOM 1945 C C . ILE A 1 242 ? 18.707 4.390 10.835 1.00 91.25 242 ILE A C 1
ATOM 1947 O O . ILE A 1 242 ? 19.597 4.526 10.000 1.00 91.25 242 ILE A O 1
ATOM 1951 N N . ASP A 1 243 ? 17.446 4.104 10.521 1.00 90.88 243 ASP A N 1
ATOM 1952 C CA . ASP A 1 243 ? 16.991 3.768 9.171 1.00 90.88 243 ASP A CA 1
ATOM 1953 C C . ASP A 1 243 ? 15.735 4.538 8.740 1.00 90.88 243 ASP A C 1
ATOM 1955 O O . ASP A 1 243 ? 15.357 4.459 7.576 1.00 90.88 243 ASP A O 1
ATOM 1959 N N . GLY A 1 244 ? 15.117 5.311 9.639 1.00 93.56 244 GLY A N 1
ATOM 1960 C CA . GLY A 1 244 ? 13.935 6.108 9.334 1.00 93.56 244 GLY A CA 1
ATOM 1961 C C . GLY A 1 244 ? 12.651 5.295 9.175 1.00 93.56 244 GLY A C 1
ATOM 1962 O O . GLY A 1 244 ? 11.684 5.855 8.673 1.00 93.56 244 GLY A O 1
ATOM 1963 N N . HIS A 1 245 ? 12.617 4.022 9.590 1.00 96.56 245 HIS A N 1
ATOM 1964 C CA . HIS A 1 245 ? 11.369 3.256 9.685 1.00 96.56 245 HIS A CA 1
ATOM 1965 C C . HIS A 1 245 ? 10.598 3.625 10.951 1.00 96.56 245 HIS A C 1
ATOM 1967 O O . HIS A 1 245 ? 11.171 4.162 11.903 1.00 96.56 245 HIS A O 1
ATOM 1973 N N . PHE A 1 246 ? 9.301 3.322 10.986 1.00 97.69 246 PHE A N 1
ATOM 1974 C CA . PHE A 1 246 ? 8.523 3.445 12.214 1.00 97.69 246 PHE A CA 1
ATOM 1975 C C . PHE A 1 246 ? 9.101 2.591 13.341 1.00 97.69 246 PHE A C 1
ATOM 1977 O O . PHE A 1 246 ? 9.559 1.471 13.142 1.00 97.69 246 PHE A O 1
ATOM 1984 N N . ASN A 1 247 ? 9.043 3.137 14.551 1.00 97.69 247 ASN A N 1
ATOM 1985 C CA . ASN A 1 247 ? 9.090 2.325 15.760 1.00 97.69 247 ASN A CA 1
ATOM 1986 C C . ASN A 1 247 ? 7.657 1.957 16.188 1.00 97.69 247 ASN A C 1
ATOM 1988 O O . ASN A 1 247 ? 6.681 2.352 15.545 1.00 97.69 247 ASN A O 1
ATOM 1992 N N . SER A 1 248 ? 7.500 1.229 17.295 1.00 97.69 248 SER A N 1
ATOM 1993 C CA . SER A 1 248 ? 6.173 0.792 17.755 1.00 97.69 248 SER A CA 1
ATOM 1994 C C . SER A 1 248 ? 5.202 1.943 18.055 1.00 97.69 248 SER A C 1
ATOM 1996 O O . SER A 1 248 ? 3.986 1.768 17.963 1.00 97.69 248 SER A O 1
ATOM 1998 N N . ARG A 1 249 ? 5.704 3.148 18.358 1.00 97.88 249 ARG A N 1
ATOM 1999 C CA . ARG A 1 249 ? 4.874 4.349 18.505 1.00 97.88 249 ARG A CA 1
ATOM 2000 C C . ARG A 1 249 ? 4.363 4.850 17.152 1.00 97.88 249 ARG A C 1
ATOM 2002 O O . ARG A 1 249 ? 3.177 5.134 17.052 1.00 97.88 249 ARG A O 1
ATOM 2009 N N . GLY A 1 250 ? 5.203 4.892 16.117 1.00 98.12 250 GLY A N 1
ATOM 2010 C CA . GLY A 1 250 ? 4.778 5.304 14.775 1.00 98.12 250 GLY A CA 1
ATOM 2011 C C . GLY A 1 250 ? 3.723 4.387 14.169 1.00 98.12 250 GLY A C 1
ATOM 2012 O O . GLY A 1 250 ? 2.714 4.871 13.660 1.00 98.12 250 GLY A O 1
ATOM 2013 N N . HIS A 1 251 ? 3.882 3.069 14.329 1.00 98.38 251 HIS A N 1
ATOM 2014 C CA . HIS A 1 251 ? 2.846 2.112 13.930 1.00 98.38 251 HIS A CA 1
ATOM 2015 C C . HIS A 1 251 ? 1.523 2.326 14.672 1.00 98.38 251 HIS A C 1
ATOM 2017 O O . HIS A 1 251 ? 0.462 2.241 14.056 1.00 98.38 251 HIS A O 1
ATOM 2023 N N . ARG A 1 252 ? 1.572 2.646 15.972 1.00 98.31 252 ARG A N 1
ATOM 2024 C CA . ARG A 1 252 ? 0.377 2.973 16.762 1.00 98.31 252 ARG A CA 1
ATOM 2025 C C . ARG A 1 252 ? -0.313 4.234 16.265 1.00 98.31 252 ARG A C 1
ATOM 2027 O O . ARG A 1 252 ? -1.508 4.180 16.001 1.00 98.31 252 ARG A O 1
ATOM 2034 N N . THR A 1 253 ? 0.428 5.325 16.091 1.00 98.25 253 THR A N 1
ATOM 2035 C CA . THR A 1 253 ? -0.115 6.585 15.568 1.00 98.25 253 THR A CA 1
ATOM 2036 C C . THR A 1 253 ? -0.767 6.372 14.200 1.00 98.25 253 THR A C 1
ATOM 2038 O O . THR A 1 253 ? -1.899 6.793 13.983 1.00 98.25 253 THR A O 1
ATOM 2041 N N . ALA A 1 254 ? -0.102 5.646 13.293 1.00 98.38 254 ALA A N 1
ATOM 2042 C CA . ALA A 1 254 ? -0.668 5.313 11.989 1.00 98.38 254 ALA A CA 1
ATOM 2043 C C . ALA A 1 254 ? -1.966 4.496 12.111 1.00 98.38 254 ALA A C 1
ATOM 2045 O O . ALA A 1 254 ? -2.954 4.828 11.462 1.00 98.38 254 ALA A O 1
ATOM 2046 N N . ALA A 1 255 ? -2.001 3.466 12.964 1.00 98.44 255 ALA A N 1
ATOM 2047 C CA . ALA A 1 255 ? -3.196 2.643 13.159 1.00 98.44 255 ALA A CA 1
ATOM 2048 C C . ALA A 1 255 ? -4.380 3.466 13.698 1.00 98.44 255 ALA A C 1
ATOM 2050 O O . ALA A 1 255 ? -5.495 3.343 13.192 1.00 98.44 255 ALA A O 1
ATOM 2051 N N . GLU A 1 256 ? -4.141 4.339 14.681 1.00 97.31 256 GLU A N 1
ATOM 2052 C CA . GLU A 1 256 ? -5.164 5.212 15.272 1.00 97.31 256 GLU A CA 1
ATOM 2053 C C . GLU A 1 256 ? -5.789 6.152 14.230 1.00 97.31 256 GLU A C 1
ATOM 2055 O O . GLU A 1 256 ? -7.018 6.256 14.137 1.00 97.31 256 GLU A O 1
ATOM 2060 N N . GLU A 1 257 ? -4.965 6.792 13.398 1.00 98.38 257 GLU A N 1
ATOM 2061 C CA . GLU A 1 257 ? -5.460 7.700 12.358 1.00 98.38 257 GLU A CA 1
ATOM 2062 C C . GLU A 1 257 ? -6.147 6.954 11.209 1.00 98.38 257 GLU A C 1
ATOM 2064 O O . GLU A 1 257 ? -7.162 7.425 10.695 1.00 98.38 257 GLU A O 1
ATOM 2069 N N . ILE A 1 258 ? -5.685 5.749 10.856 1.00 98.44 258 ILE A N 1
ATOM 2070 C CA . ILE A 1 258 ? -6.369 4.889 9.879 1.00 98.44 258 ILE A CA 1
ATOM 2071 C C . ILE A 1 258 ? -7.767 4.506 10.379 1.00 98.44 258 ILE A C 1
ATOM 2073 O O . ILE A 1 258 ? -8.733 4.588 9.619 1.00 98.44 258 ILE A O 1
ATOM 2077 N N . VAL A 1 259 ? -7.914 4.132 11.655 1.00 97.81 259 VAL A N 1
ATOM 2078 C CA . VAL A 1 259 ? -9.225 3.822 12.252 1.00 97.81 259 VAL A CA 1
ATOM 2079 C C . VAL A 1 259 ? -10.160 5.029 12.174 1.00 97.81 259 VAL A C 1
ATOM 2081 O O . VAL A 1 259 ? -11.317 4.880 11.764 1.00 97.81 259 VAL A O 1
ATOM 2084 N N . ARG A 1 260 ? -9.679 6.226 12.534 1.00 96.69 260 ARG A N 1
ATOM 2085 C CA . ARG A 1 260 ? -10.468 7.467 12.446 1.00 96.69 260 ARG A CA 1
ATOM 2086 C C . ARG A 1 260 ? -10.897 7.751 11.013 1.00 96.69 260 ARG A C 1
ATOM 2088 O O . ARG A 1 260 ? -12.093 7.874 10.753 1.00 96.69 260 ARG A O 1
ATOM 2095 N N . PHE A 1 261 ? -9.945 7.751 10.088 1.00 97.81 261 PHE A N 1
ATOM 2096 C CA . PHE A 1 261 ? -10.180 7.996 8.670 1.00 97.81 261 PHE A CA 1
ATOM 2097 C C . PHE A 1 261 ? -11.215 7.032 8.075 1.00 97.81 261 PHE A C 1
ATOM 2099 O O . PHE A 1 261 ? -12.185 7.463 7.450 1.00 97.81 261 PHE A O 1
ATOM 2106 N N . LEU A 1 262 ? -11.074 5.726 8.317 1.00 97.19 262 LEU A N 1
ATOM 2107 C CA . LEU A 1 262 ? -12.012 4.725 7.804 1.00 97.19 262 LEU A CA 1
ATOM 2108 C C . LEU A 1 262 ? -13.397 4.834 8.455 1.00 97.19 262 LEU A C 1
ATOM 2110 O O . LEU A 1 262 ? -14.407 4.573 7.798 1.00 97.19 262 LEU A O 1
ATOM 2114 N N . THR A 1 263 ? -13.472 5.247 9.721 1.00 95.56 263 THR A N 1
ATOM 2115 C CA . THR A 1 263 ? -14.748 5.512 10.403 1.00 95.56 263 THR A CA 1
ATOM 2116 C C . THR A 1 263 ? -15.467 6.716 9.792 1.00 95.56 263 THR A C 1
ATOM 2118 O O . THR A 1 263 ? -16.672 6.661 9.535 1.00 95.56 263 THR A O 1
ATOM 2121 N N . GLU A 1 264 ? -14.741 7.802 9.524 1.00 94.44 264 GLU A N 1
ATOM 2122 C CA . GLU A 1 264 ? -15.276 9.014 8.891 1.00 94.44 264 GLU A CA 1
ATOM 2123 C C . GLU A 1 264 ? -15.713 8.764 7.447 1.00 94.44 264 GLU A C 1
ATOM 2125 O O . GLU A 1 264 ? -16.772 9.235 7.029 1.00 94.44 264 GLU A O 1
ATOM 2130 N N . ALA A 1 265 ? -14.955 7.948 6.714 1.00 93.62 265 ALA A N 1
ATOM 2131 C CA . ALA A 1 265 ? -15.286 7.526 5.359 1.00 93.62 265 ALA A CA 1
ATOM 2132 C C . ALA A 1 265 ? -16.447 6.509 5.292 1.00 93.62 265 ALA A C 1
ATOM 2134 O O . ALA A 1 265 ? -16.842 6.102 4.200 1.00 93.62 265 ALA A O 1
ATOM 2135 N N . GLY A 1 266 ? -16.984 6.058 6.435 1.00 93.69 266 GLY A N 1
ATOM 2136 C CA . GLY A 1 266 ? -18.039 5.039 6.502 1.00 93.69 266 GLY A CA 1
ATOM 2137 C C . GLY A 1 266 ? -17.577 3.631 6.107 1.00 93.69 266 GLY A C 1
ATOM 2138 O O . GLY A 1 266 ? -18.403 2.743 5.893 1.00 93.69 266 GLY A O 1
ATOM 2139 N N . ALA A 1 267 ? -16.264 3.418 6.009 1.00 93.38 267 ALA A N 1
ATOM 2140 C CA . ALA A 1 267 ? -15.640 2.135 5.713 1.00 93.38 267 ALA A CA 1
ATOM 2141 C C . ALA A 1 267 ? -15.560 1.233 6.955 1.00 93.38 267 ALA A C 1
ATOM 2143 O O . ALA A 1 267 ? -15.526 0.008 6.829 1.00 93.38 267 ALA A O 1
ATOM 2144 N N . LEU A 1 268 ? -15.563 1.821 8.151 1.00 92.56 268 LEU A N 1
ATOM 2145 C CA . LEU A 1 268 ? -15.576 1.129 9.435 1.00 92.56 268 LEU A CA 1
ATOM 2146 C C . LEU A 1 268 ? -16.814 1.538 10.249 1.00 92.56 268 LEU A C 1
ATOM 2148 O O . LEU A 1 268 ? -17.197 2.707 10.284 1.00 92.56 268 LEU A O 1
ATOM 2152 N N . GLU A 1 269 ? -17.463 0.569 10.895 1.00 85.88 269 GLU A N 1
ATOM 2153 C CA . GLU A 1 269 ? -18.625 0.825 11.752 1.00 85.88 269 GLU A CA 1
ATOM 2154 C C . GLU A 1 269 ? -18.202 1.587 13.017 1.00 85.88 269 GLU A C 1
ATOM 2156 O O . GLU A 1 269 ? -17.279 1.175 13.715 1.00 85.88 269 GLU A O 1
ATOM 2161 N N . LYS A 1 270 ? -18.913 2.673 13.352 1.00 73.81 270 LYS A N 1
ATOM 2162 C CA . LYS A 1 270 ? -18.573 3.554 14.488 1.00 73.81 270 LYS A CA 1
ATOM 2163 C C . LYS A 1 270 ? -18.481 2.828 15.833 1.00 73.81 270 LYS A C 1
ATOM 2165 O O . LYS A 1 270 ? -17.661 3.202 16.662 1.00 73.81 270 LYS A O 1
ATOM 2170 N N . ASP A 1 271 ? -19.288 1.789 16.028 1.00 74.50 271 ASP A N 1
ATOM 2171 C CA . ASP A 1 271 ? -19.353 1.039 17.287 1.00 74.50 271 ASP A CA 1
ATOM 2172 C C . ASP A 1 271 ? -18.200 0.032 17.445 1.00 74.50 271 ASP A C 1
ATOM 2174 O O . ASP A 1 271 ? -18.026 -0.538 18.521 1.00 74.50 271 ASP A O 1
ATOM 2178 N N . ARG A 1 272 ? -17.409 -0.193 16.384 1.00 74.25 272 ARG A N 1
ATOM 2179 C CA . ARG A 1 272 ? -16.247 -1.090 16.405 1.00 74.25 272 ARG A CA 1
ATOM 2180 C C . ARG A 1 272 ? -14.970 -0.417 16.891 1.00 74.25 272 ARG A C 1
ATOM 2182 O O . ARG A 1 272 ? -14.084 -1.106 17.378 1.00 74.25 272 ARG A O 1
ATOM 2189 N N . ALA A 1 273 ? -14.857 0.904 16.778 1.00 65.38 273 ALA A N 1
ATOM 2190 C CA . ALA A 1 273 ? -13.658 1.613 17.207 1.00 65.38 273 ALA A CA 1
ATOM 2191 C C . ALA A 1 273 ? -13.545 1.592 18.744 1.00 65.38 273 ALA A C 1
ATOM 2193 O O . ALA A 1 273 ? -14.345 2.215 19.449 1.00 65.38 273 ALA A O 1
ATOM 2194 N 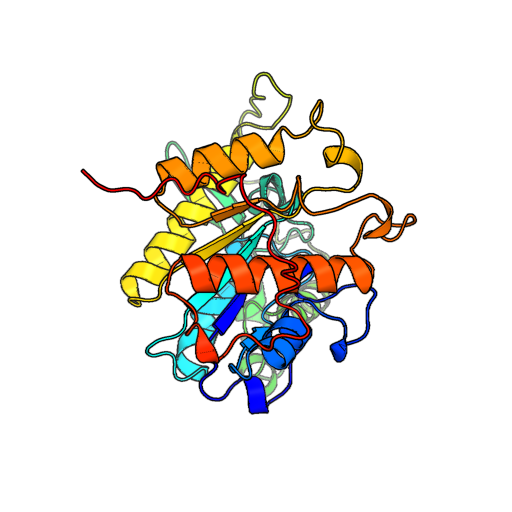N . HIS A 1 274 ? -12.560 0.870 19.285 1.00 57.84 274 HIS A N 1
ATOM 2195 C CA . HIS A 1 274 ? -12.373 0.768 20.727 1.00 57.84 274 HIS A CA 1
ATOM 2196 C C . HIS A 1 274 ? -11.956 2.133 21.329 1.00 57.84 274 HIS A C 1
ATOM 2198 O O . HIS A 1 274 ? -10.981 2.739 20.869 1.00 57.84 274 HIS A O 1
ATOM 2204 N N . PRO A 1 275 ? -12.598 2.610 22.420 1.00 50.88 275 PRO A N 1
ATOM 2205 C CA . PRO A 1 275 ? -12.357 3.950 22.978 1.00 50.88 275 PRO A CA 1
ATOM 2206 C C . PRO A 1 275 ? -10.913 4.227 23.419 1.00 50.88 275 PRO A C 1
ATOM 2208 O O . PRO A 1 275 ? -10.497 5.380 23.507 1.00 50.88 275 PRO A O 1
ATOM 2211 N N . ALA A 1 276 ? -10.148 3.175 23.728 1.00 48.88 276 ALA A N 1
ATOM 2212 C CA . ALA A 1 276 ? -8.760 3.292 24.180 1.00 48.88 276 ALA A CA 1
ATOM 2213 C C . ALA A 1 276 ? -7.785 3.782 23.091 1.00 48.88 276 ALA A C 1
ATOM 2215 O O . ALA A 1 276 ? -6.680 4.183 23.442 1.00 48.88 276 ALA A O 1
ATOM 2216 N N . LEU A 1 277 ? -8.189 3.768 21.814 1.00 48.00 277 LEU A N 1
ATOM 2217 C CA . LEU A 1 277 ? -7.363 4.183 20.671 1.00 48.00 277 LEU A CA 1
ATOM 2218 C C . LEU A 1 277 ? -8.007 5.302 19.835 1.00 48.00 277 LEU A C 1
ATOM 2220 O O . LEU A 1 277 ? -7.345 5.917 19.012 1.00 48.00 277 LEU A O 1
ATOM 2224 N N . THR A 1 278 ? -9.276 5.656 20.076 1.00 48.25 278 THR A N 1
ATOM 2225 C CA . THR A 1 278 ? -9.887 6.816 19.403 1.00 48.25 278 THR A CA 1
ATOM 2226 C C . THR A 1 278 ? -9.404 8.149 19.963 1.00 48.25 278 THR A C 1
ATOM 2228 O O . THR A 1 278 ? -9.578 9.163 19.295 1.00 48.25 278 THR A O 1
ATOM 2231 N N . GLY A 1 279 ? -8.795 8.173 21.157 1.00 43.22 279 GLY A N 1
ATOM 2232 C CA . GLY A 1 279 ? -8.107 9.343 21.708 1.00 43.22 279 GLY A CA 1
ATOM 2233 C C . GLY A 1 279 ? -8.863 10.660 21.509 1.00 43.22 279 GLY A C 1
ATOM 2234 O O . GLY A 1 279 ? -8.320 11.579 20.911 1.00 43.22 279 GLY A O 1
ATOM 2235 N N . VAL A 1 280 ? -10.118 10.754 21.961 1.00 37.19 280 VAL A N 1
ATOM 2236 C CA . VAL A 1 280 ? -10.854 12.028 21.982 1.00 37.19 280 VAL A CA 1
ATOM 2237 C C . VAL A 1 280 ? -11.116 12.414 23.433 1.00 37.19 280 VAL A C 1
ATOM 2239 O O . VAL A 1 280 ? -12.043 11.917 24.069 1.00 37.19 280 VAL A O 1
ATOM 2242 N N . ALA A 1 281 ? -10.323 13.353 23.951 1.00 30.73 281 ALA A N 1
ATOM 2243 C CA . ALA A 1 281 ? -10.928 14.416 24.744 1.00 30.73 281 ALA A CA 1
ATOM 2244 C C . ALA A 1 281 ? -11.557 15.395 23.736 1.00 30.73 281 ALA A C 1
ATOM 2246 O O . ALA A 1 281 ? -10.882 15.751 22.769 1.00 30.73 281 ALA A O 1
ATOM 2247 N N . PRO A 1 282 ? -12.824 15.807 23.904 1.00 31.62 282 PRO A N 1
ATOM 2248 C CA . PRO A 1 282 ? -13.475 16.692 22.950 1.00 31.62 282 PRO A CA 1
ATOM 2249 C C . PRO A 1 282 ? -12.747 18.036 22.967 1.00 31.62 282 PRO A C 1
ATOM 2251 O O . PRO A 1 282 ? -12.758 18.735 23.981 1.00 31.62 282 PRO A O 1
ATOM 2254 N N . GLN A 1 283 ? -12.096 18.386 21.862 1.00 32.50 283 GLN A N 1
ATOM 2255 C CA . GLN A 1 283 ? -11.729 19.766 21.586 1.00 32.50 283 GLN A CA 1
ATOM 2256 C C . GLN A 1 283 ? -12.488 20.208 20.346 1.00 32.50 283 GLN A C 1
ATOM 2258 O O . GLN A 1 283 ? -12.344 19.647 19.263 1.00 32.50 283 GLN A O 1
ATOM 2263 N N . ASP A 1 284 ? -13.362 21.183 20.568 1.00 36.91 284 ASP A N 1
ATOM 2264 C CA . ASP A 1 284 ? -14.052 21.918 19.527 1.00 36.91 284 ASP A CA 1
ATOM 2265 C C . ASP A 1 284 ? -13.028 22.533 18.563 1.00 36.91 284 ASP A C 1
ATOM 2267 O O . ASP A 1 284 ? -12.184 23.328 18.971 1.00 36.91 284 ASP A O 1
ATOM 2271 N N . GLY A 1 285 ? -13.174 22.210 17.278 1.00 40.09 285 GLY A N 1
ATOM 2272 C CA . GLY A 1 285 ? -12.666 23.019 16.175 1.00 40.09 285 GLY A CA 1
ATOM 2273 C C . GLY A 1 285 ? -11.238 22.727 15.721 1.00 40.09 285 GLY A C 1
ATOM 2274 O O . GLY A 1 285 ? -10.342 23.509 15.995 1.00 40.09 285 GLY A O 1
ATOM 2275 N N . ASP A 1 286 ? -11.068 21.708 14.884 1.00 33.50 286 ASP A N 1
ATOM 2276 C CA . ASP A 1 286 ? -10.591 21.957 13.521 1.00 33.50 286 ASP A CA 1
ATOM 2277 C C . ASP A 1 286 ? -11.028 20.796 12.622 1.00 33.50 286 ASP A C 1
ATOM 2279 O O . ASP A 1 286 ? -10.811 19.625 12.927 1.00 33.50 286 ASP A O 1
ATOM 2283 N N . ALA A 1 287 ? -11.757 21.117 11.557 1.00 34.22 287 ALA A N 1
ATOM 2284 C CA . ALA A 1 287 ? -12.308 20.118 10.657 1.00 34.22 287 ALA A CA 1
ATOM 2285 C C . ALA A 1 287 ? -11.186 19.564 9.775 1.00 34.22 287 ALA A C 1
ATOM 2287 O O . ALA A 1 287 ? -10.616 20.305 8.969 1.00 34.22 287 ALA A O 1
ATOM 2288 N N . ALA A 1 288 ? -10.929 18.258 9.880 1.00 36.06 288 ALA A N 1
ATOM 2289 C CA . ALA A 1 288 ? -10.252 17.508 8.835 1.00 36.06 288 ALA A CA 1
ATOM 2290 C C . ALA A 1 288 ? -10.903 17.873 7.492 1.00 36.06 288 ALA A C 1
ATOM 2292 O O . ALA A 1 288 ? -12.119 17.746 7.306 1.00 36.06 288 ALA A O 1
ATOM 2293 N N . ARG A 1 289 ? -10.110 18.414 6.564 1.00 35.59 289 ARG A N 1
ATOM 2294 C CA . ARG A 1 289 ? -10.583 18.742 5.218 1.00 35.59 289 ARG A CA 1
ATOM 2295 C C . ARG A 1 289 ? -10.744 17.452 4.425 1.00 35.59 289 ARG A C 1
ATOM 2297 O O . ARG A 1 289 ? -9.908 17.117 3.596 1.00 35.59 289 ARG A O 1
ATOM 2304 N N . ILE A 1 290 ? -11.858 16.765 4.645 1.00 38.75 290 ILE A N 1
ATOM 2305 C CA . ILE A 1 290 ? -12.347 15.747 3.723 1.00 38.75 290 ILE A CA 1
ATOM 2306 C C . ILE A 1 290 ? -12.814 16.480 2.464 1.00 38.75 290 ILE A C 1
ATOM 2308 O O . ILE A 1 290 ? -13.796 17.224 2.491 1.00 38.75 290 ILE A O 1
ATOM 2312 N N . VAL A 1 291 ? -12.123 16.274 1.345 1.00 38.44 291 VAL A N 1
ATOM 2313 C CA . VAL A 1 291 ? -12.698 16.571 0.031 1.00 38.44 291 VAL A CA 1
ATOM 2314 C C . VAL A 1 291 ? -13.447 15.327 -0.405 1.00 38.44 291 VAL A C 1
ATOM 2316 O O . VAL A 1 291 ? -12.878 14.405 -0.978 1.00 38.44 291 VAL A O 1
ATOM 2319 N N . THR A 1 292 ? -14.733 15.287 -0.065 1.00 34.69 292 THR A N 1
ATOM 2320 C CA . THR A 1 292 ? -15.665 14.355 -0.691 1.00 34.69 292 THR A CA 1
ATOM 2321 C C . THR A 1 292 ? -15.883 14.825 -2.126 1.00 34.69 292 THR A C 1
ATOM 2323 O O . THR A 1 292 ? -16.219 15.984 -2.365 1.00 34.69 292 THR A O 1
ATOM 2326 N N . ALA A 1 293 ? -15.642 13.944 -3.094 1.00 40.97 293 ALA A N 1
ATOM 2327 C CA . ALA A 1 293 ? -16.107 14.160 -4.453 1.00 40.97 293 ALA A CA 1
ATOM 2328 C C . ALA A 1 293 ? -17.640 14.066 -4.439 1.00 40.97 293 ALA A C 1
ATOM 2330 O O . ALA A 1 293 ? -18.193 12.982 -4.245 1.00 40.97 293 ALA A O 1
ATOM 2331 N N . ALA A 1 294 ? -18.325 15.201 -4.582 1.00 36.47 294 ALA A N 1
ATOM 2332 C CA . ALA A 1 294 ? -19.730 15.238 -4.965 1.00 36.47 294 ALA A CA 1
ATOM 2333 C C . ALA A 1 294 ? -20.098 16.578 -5.630 1.00 36.47 294 ALA A C 1
ATOM 2335 O O . ALA A 1 294 ? -19.869 17.640 -5.050 1.00 36.47 294 ALA A O 1
ATOM 2336 N N . GLU A 1 295 ? -20.747 16.427 -6.793 1.00 35.31 295 GLU A N 1
ATOM 2337 C CA . GLU A 1 295 ? -21.431 17.388 -7.691 1.00 35.31 295 GLU A CA 1
ATOM 2338 C C . GLU A 1 295 ? -20.617 18.111 -8.779 1.00 35.31 295 GLU A C 1
ATOM 2340 O O . GLU A 1 295 ? -19.784 18.995 -8.481 1.00 35.31 295 GLU A O 1
#

Foldseek 3Di:
DDDDPVLLAQAQEEEEEECLLVVPPEDPCLHLQNLLCVQFVGRYDRPYYHQDALLLRLVLCVLSVVSSVDQEHAYEYEDEPCNLACQAVTPDPQDWHWDDDDPDIDTDHLQVVLLVVCCVPPDVPVSVPDRCSDPVVVVVSCVVVDHDPVSPDPPDDPDPQDADPVGDRPRSNVSSLVSVVVSVVVCVVSVHAYEYEYDYFLVCLPVVNVPVVVSVVVSCVVVVHHYHYCSVQDDNVQADPPPRHGDSNVSLSSSLVVQVSCVVVVVGPPVSRHPVSVPDPDDPDDDDPDPRDDD

Nearest PDB structures (foldseek):
  4rsh-assembly3_C  TM=7.689E-01  e=6.158E-05  Desulfitobacterium hafniense DCB-2
  6lfc-assembly2_B  TM=7.243E-01  e=2.268E-04  Escherichia coli
  3u37-assembly2_H  TM=5.242E-01  e=2.248E-05  Butyrivibrio proteoclasticus B316
  7br2-assembly3_C  TM=5.589E-01  e=2.156E-03  Bacteroides thetaiotaomicron

=== Feature glossary ===
Key to the feature types in this record:

— What the protein is —

Primary structure: the covalent order of the twenty standard amino acids along the backbone. Two proteins with the same sequence will (almost always) fold to the same structure; two with 30% identity often share a fold but not the details.

Database cross-references. InterPro integrates a dozen domain/family signature databases into unified entries with residue-range hits. GO terms attach function/process/location labels with evidence codes. CATH codes position the fold in a four-level structural taxonomy. Organism is the NCBI-taxonomy species name.

— Where its atoms are —

The mmCIF block holds the 3D Cartesian coordinates of each backbone atom (N, Cα, C, O) in ångströms. mmCIF is the PDB's canonical archive format — a tagged-loop text representation of the atomic model.

Six rendered views show the 3D structure from the faces of a cube — i.e. along ±x, ±y, ±z. Rendering representation is drawn randomly per protein from cartoon (secondary-structure ribbons), sticks (backbone bonds), or molecular surface; coloring is either N→C rainbow (blue at the N-terminus through red at the C-terminus) or one color per chain.

— Local backbone conformation —

DSSP 8-state secondary structure assigns each residue one of H (α-helix), G (3₁₀-helix), I (π-helix), E (extended β-strand), B (isolated β-bridge), T (hydrogen-bonded turn), S (bend), or '-' (coil). The assignment is computed from backbone hydrogen-bond geometry via the Kabsch–Sander algorithm.

P-SEA three-state annotation labels each residue as helix, strand, or coil based purely on the geometry of the Cα trace. It serves as a fallback when the full backbone (and thus DSSP) is unavailable.

The φ/ψ torsion pair specifies the backbone conformation at each residue. φ rotates about the N–Cα bond, ψ about the Cα–C bond. Steric clashes forbid most of the (φ, ψ) plane — the allowed regions (α-helix basin, β-sheet basin, left-handed helix) are the Ramachandran-allowed regions.

— Global shape and packing —

The geometric summary reports three shape descriptors. Rg (radius of gyration) measures how spread out the Cα atoms are about their centre of mass; compact globular proteins have small Rg, elongated or unfolded ones large. Cα contacts (<8 Å, |i−j|>4) count long-range residue pairs in spatial proximity — high for tightly packed folds, near zero for rods or random coil. The bounding-box extents give the protein's footprint along x, y, z in Å.

Accessible surface area quantifies burial. A residue with SASA near zero is packed into the hydrophobic core; one with SASA >100 Å² sits on the surface. Computed here via the Shrake–Rupley numerical algorithm with a 1.4 Å probe.

Plot images: a contact map (which residues are close in 3D, as an N×N binary image), a Ramachandran scatter (backbone torsion angles, revealing secondary-structure composition at a glance), and — for AlphaFold structures — a PAE heatmap (pairwise prediction confidence).

— Structural neighborhood —

The Foldseek 3Di string encodes local tertiary geometry as a 20-letter alphabet — one character per residue — derived from the relative positions of nearby Cα atoms. Unlike the amino-acid sequence, 3Di is a direct function of the 3D structure, so two proteins with the same fold have similar 3Di strings even at low sequence identity.

Nearest PDB neighbors are the top structural matches found by Foldseek when searching this structure against the entire Protein Data Bank. Each hit reports a TM-score (0 to 1; >0.5 almost always implies the same fold) and an E-value. These are *structural* homologs — they may share no detectable sequence similarity.

— Confidence and disorder —

For AlphaFold models, the B-factor field carries pLDDT — the model's own estimate of local accuracy on a 0–100 scale. Regions with pLDDT<50 should be treated as essentially unmodeled; they often correspond to intrinsically disordered segments.

B-factor (Debye–Waller factor) reflects atomic displacement in the crystal lattice. It is an experimental observable (units Å²), not a prediction; low values mean the atom is pinned down, high values mean it moves or is heterogeneous across the crystal.

Predicted aligned error is AlphaFold's pairwise confidence. Unlike pLDDT (per-residue), PAE is per-residue-pair and captures whether two parts of the structure are correctly placed relative to each other. Units are ångströms of expected positional error.